Protein AF-A0A812KYS3-F1 (afdb_monomer_lite)

Structure (mmCIF, N/CA/C/O backbone):
data_AF-A0A812KYS3-F1
#
_entry.id   AF-A0A812KYS3-F1
#
loop_
_atom_site.group_PDB
_atom_site.id
_atom_site.type_symbol
_atom_site.label_atom_id
_atom_site.label_alt_id
_atom_site.label_comp_id
_atom_site.label_asym_id
_atom_site.label_entity_id
_atom_site.label_seq_id
_atom_site.pdbx_PDB_ins_code
_atom_site.Cartn_x
_atom_site.Cartn_y
_atom_site.Cartn_z
_atom_site.occupancy
_atom_site.B_iso_or_equiv
_atom_site.auth_seq_id
_atom_site.auth_comp_id
_atom_site.auth_asym_id
_atom_site.auth_atom_id
_atom_site.pdbx_PDB_model_num
ATOM 1 N N . SER A 1 1 ? -21.137 -12.985 42.484 1.00 46.69 1 SER A N 1
ATOM 2 C CA . SER A 1 1 ? -20.134 -13.560 41.571 1.00 46.69 1 SER A CA 1
ATOM 3 C C . SER A 1 1 ? -20.793 -13.652 40.213 1.00 46.69 1 SER A C 1
ATOM 5 O O . SER A 1 1 ? -21.725 -14.432 40.070 1.00 46.69 1 SER A O 1
ATOM 7 N N . TRP A 1 2 ? -20.449 -12.760 39.288 1.00 36.47 2 TRP A N 1
ATOM 8 C CA . TRP A 1 2 ? -21.075 -12.702 37.967 1.00 36.47 2 TRP A CA 1
ATOM 9 C C . TRP A 1 2 ? -20.229 -13.568 37.029 1.00 36.47 2 TRP A C 1
ATOM 11 O O . TRP A 1 2 ? -19.031 -13.334 36.896 1.00 36.47 2 TRP A O 1
ATOM 21 N N . LEU A 1 3 ? -20.827 -14.624 36.478 1.00 45.88 3 LEU A N 1
ATOM 22 C CA . LEU A 1 3 ? -20.164 -15.645 35.663 1.00 45.88 3 LEU A CA 1
ATOM 23 C C . LEU A 1 3 ? -19.807 -15.091 34.275 1.00 45.88 3 LEU A C 1
ATOM 25 O O . LEU A 1 3 ? -20.532 -15.295 33.307 1.00 45.88 3 LEU A O 1
ATOM 29 N N . THR A 1 4 ? -18.669 -14.412 34.162 1.00 47.84 4 THR A N 1
ATOM 30 C CA . THR A 1 4 ? -18.014 -14.123 32.877 1.00 47.84 4 THR A CA 1
ATOM 31 C C . THR A 1 4 ? -17.140 -15.310 32.453 1.00 47.84 4 THR A C 1
ATOM 33 O O . THR A 1 4 ? -15.925 -15.189 32.366 1.00 47.84 4 THR A O 1
ATOM 36 N N . GLY A 1 5 ? -17.727 -16.490 32.234 1.00 66.56 5 GLY A N 1
ATOM 37 C CA . GLY A 1 5 ? -16.981 -17.677 31.781 1.00 66.56 5 GLY A CA 1
ATOM 38 C C . GLY A 1 5 ? -15.783 -18.070 32.670 1.00 66.56 5 GLY A C 1
ATOM 39 O O . GLY A 1 5 ? -15.754 -17.780 33.862 1.00 66.56 5 GLY A O 1
ATOM 40 N N . MET A 1 6 ? -14.793 -18.759 32.084 1.00 75.50 6 MET A N 1
ATOM 41 C CA . MET A 1 6 ? -13.571 -19.221 32.773 1.00 75.50 6 MET A CA 1
ATOM 42 C C . MET A 1 6 ? -12.566 -18.097 33.100 1.00 75.50 6 MET A C 1
ATOM 44 O O . MET A 1 6 ? -11.547 -18.368 33.731 1.00 75.50 6 MET A O 1
ATOM 48 N N . HIS A 1 7 ? -12.825 -16.854 32.681 1.00 75.50 7 HIS A N 1
ATOM 49 C CA . HIS A 1 7 ? -11.891 -15.738 32.833 1.00 75.50 7 HIS A CA 1
ATOM 50 C C . HIS A 1 7 ? -12.302 -14.796 33.966 1.00 75.50 7 HIS A C 1
ATOM 52 O O . HIS A 1 7 ? -13.482 -14.507 34.185 1.00 75.50 7 HIS A O 1
ATOM 58 N N . SER A 1 8 ? -11.306 -14.297 34.698 1.00 83.25 8 SER A N 1
ATOM 59 C CA . SER A 1 8 ? -11.523 -13.364 35.798 1.00 83.25 8 SER A CA 1
ATOM 60 C C . SER A 1 8 ? -11.931 -12.006 35.236 1.00 83.25 8 SER A C 1
ATOM 62 O O . SER A 1 8 ? -11.293 -11.487 34.328 1.00 83.25 8 SER A O 1
ATOM 64 N N . THR A 1 9 ? -12.946 -11.355 35.810 1.00 79.31 9 THR A N 1
ATOM 65 C CA . THR A 1 9 ? -13.360 -9.997 35.401 1.00 79.31 9 THR A CA 1
ATOM 66 C C . THR A 1 9 ? -12.206 -8.984 35.491 1.00 79.31 9 THR A C 1
ATOM 68 O O . THR A 1 9 ? -12.198 -7.980 34.783 1.00 79.31 9 THR A O 1
ATOM 71 N N . LYS A 1 10 ? -11.198 -9.259 36.334 1.00 82.69 10 LYS A N 1
ATOM 72 C CA . LYS A 1 10 ? -9.975 -8.450 36.441 1.00 82.69 10 LYS A CA 1
ATOM 73 C C . LYS A 1 10 ? -9.163 -8.421 35.144 1.00 82.69 10 LYS A C 1
ATOM 75 O O . LYS A 1 10 ? -8.471 -7.438 34.914 1.00 82.69 10 LYS A O 1
ATOM 80 N N . ASP A 1 11 ? -9.290 -9.439 34.297 1.00 87.06 11 ASP A N 1
ATOM 81 C CA . ASP A 1 11 ? -8.549 -9.533 33.039 1.00 87.06 11 ASP A CA 1
ATOM 82 C C . ASP A 1 11 ? -9.085 -8.553 31.989 1.00 87.06 11 ASP A C 1
ATOM 84 O O . ASP A 1 11 ? -8.361 -8.236 31.054 1.00 87.06 11 ASP A O 1
ATOM 88 N N . TYR A 1 12 ? -10.316 -8.044 32.157 1.00 90.38 12 TYR A N 1
ATOM 89 C CA . TYR A 1 12 ? -11.009 -7.142 31.222 1.00 90.38 12 TYR A CA 1
ATOM 90 C C . TYR A 1 12 ? -11.003 -5.671 31.642 1.00 90.38 12 TYR A C 1
ATOM 92 O O . TYR A 1 12 ? -11.446 -4.801 30.891 1.00 90.38 12 TYR A O 1
ATOM 100 N N . MET A 1 13 ? -10.521 -5.380 32.850 1.00 93.94 13 MET A N 1
ATOM 101 C CA . MET A 1 13 ? -10.539 -4.043 33.432 1.00 93.94 13 MET A CA 1
ATOM 102 C C . MET A 1 13 ? -9.124 -3.591 33.750 1.00 93.94 13 MET A C 1
ATOM 104 O O . MET A 1 13 ? -8.402 -4.222 34.518 1.00 93.94 13 MET A O 1
ATOM 108 N N . TRP A 1 14 ? -8.748 -2.431 33.231 1.00 94.00 14 TRP A N 1
ATOM 109 C CA . TRP A 1 14 ? -7.522 -1.770 33.632 1.00 94.00 14 TRP A CA 1
ATOM 110 C C . TRP A 1 14 ? -7.804 -0.876 34.839 1.00 94.00 14 TRP A C 1
ATOM 112 O O . TRP A 1 14 ? -8.458 0.159 34.711 1.00 94.00 14 TRP A O 1
ATOM 122 N N . ILE A 1 15 ? -7.341 -1.279 36.025 1.00 95.44 15 ILE A N 1
ATOM 123 C CA . ILE A 1 15 ? -7.546 -0.552 37.287 1.00 95.44 15 ILE A CA 1
ATOM 124 C C . ILE A 1 15 ? -6.220 0.060 37.746 1.00 95.44 15 ILE A C 1
ATOM 126 O O . ILE A 1 15 ? -5.201 -0.625 37.794 1.00 95.44 15 ILE A O 1
ATOM 130 N N . ARG A 1 16 ? -6.239 1.341 38.130 1.00 96.00 16 ARG A N 1
ATOM 131 C CA . ARG A 1 16 ? -5.098 2.053 38.722 1.00 96.00 16 ARG A CA 1
ATOM 132 C C . ARG A 1 16 ? -5.575 2.878 39.917 1.00 96.00 16 ARG A C 1
ATOM 134 O O . ARG A 1 16 ? -6.546 3.621 39.791 1.00 96.00 16 ARG A O 1
ATOM 141 N N . ASP A 1 17 ? -4.920 2.718 41.067 1.00 96.19 17 ASP A N 1
ATOM 142 C CA . ASP A 1 17 ? -5.243 3.416 42.327 1.00 96.19 17 ASP A CA 1
ATOM 143 C C . ASP A 1 17 ? -6.699 3.212 42.788 1.00 96.19 17 ASP A C 1
ATOM 145 O O . ASP A 1 17 ? -7.389 4.144 43.199 1.00 96.19 17 ASP A O 1
ATOM 149 N N . GLY A 1 18 ? -7.212 1.987 42.635 1.00 95.00 18 GLY A N 1
ATOM 150 C CA . GLY A 1 18 ? -8.601 1.652 42.969 1.00 95.00 18 GLY A CA 1
ATOM 151 C C . GLY A 1 18 ? -9.651 2.239 42.016 1.00 95.00 18 GLY A C 1
ATOM 152 O O . GLY A 1 18 ? -10.842 2.112 42.284 1.00 95.00 18 GLY A O 1
ATOM 153 N N . LYS A 1 19 ? -9.242 2.862 40.900 1.00 94.69 19 LYS A N 1
ATOM 154 C CA . LYS A 1 19 ? -10.139 3.438 39.886 1.00 94.69 19 LYS A CA 1
ATOM 155 C C . LYS A 1 19 ? -10.005 2.703 38.555 1.00 94.69 19 LYS A C 1
ATOM 157 O O . LYS A 1 19 ? -8.892 2.455 38.091 1.00 94.69 19 LYS A O 1
ATOM 162 N N . VAL A 1 20 ? -11.132 2.388 37.917 1.00 93.94 20 VAL A N 1
ATOM 163 C CA . VAL A 1 20 ? -11.153 1.827 36.557 1.00 93.94 20 VAL A CA 1
ATOM 164 C C . VAL A 1 20 ? -10.714 2.915 35.573 1.00 93.94 20 VAL A C 1
ATOM 166 O O . VAL A 1 20 ? -11.256 4.018 35.579 1.00 93.94 20 VAL A O 1
ATOM 169 N N . LYS A 1 21 ? -9.689 2.621 34.771 1.00 94.56 21 LYS A N 1
ATOM 170 C CA . LYS A 1 21 ? -9.127 3.505 33.739 1.00 94.56 21 LYS A CA 1
ATOM 171 C C . LYS A 1 21 ? -9.610 3.140 32.343 1.00 94.56 21 LYS A C 1
ATOM 173 O O . LYS A 1 21 ? -9.835 4.035 31.540 1.00 94.56 21 LYS A O 1
ATOM 178 N N . ALA A 1 22 ? -9.762 1.849 32.069 1.00 95.19 22 ALA A N 1
ATOM 179 C CA . ALA A 1 22 ? -10.323 1.343 30.826 1.00 95.19 22 ALA A CA 1
ATOM 180 C C . ALA A 1 22 ? -10.965 -0.025 31.065 1.00 95.19 22 ALA A C 1
ATOM 182 O O . ALA A 1 22 ? -10.616 -0.733 32.011 1.00 95.19 22 ALA A O 1
ATOM 183 N N . SER A 1 23 ? -11.863 -0.409 30.174 1.00 94.81 23 SER A N 1
ATOM 184 C CA . SER A 1 23 ? -12.366 -1.772 30.055 1.00 94.81 23 SER A CA 1
ATOM 185 C C . SER A 1 23 ? -12.341 -2.160 28.588 1.00 94.81 23 SER A C 1
ATOM 187 O O . SER A 1 23 ? -12.636 -1.315 27.744 1.00 94.81 23 SER A O 1
ATOM 189 N N . TYR A 1 24 ? -12.034 -3.414 28.282 1.00 94.56 24 TYR A N 1
ATOM 190 C CA . TYR A 1 24 ? -12.238 -3.944 26.938 1.00 94.56 24 TYR A CA 1
ATOM 191 C C . TYR A 1 24 ? -13.300 -5.037 26.966 1.00 94.56 24 TYR A C 1
ATOM 193 O O . TYR A 1 24 ? -13.504 -5.711 27.975 1.00 94.56 24 TYR A O 1
ATOM 201 N N . MET A 1 25 ? -13.990 -5.196 25.843 1.00 93.38 25 MET A N 1
ATOM 202 C CA . MET A 1 25 ? -15.008 -6.219 25.646 1.00 93.38 25 MET A CA 1
ATOM 203 C C . MET A 1 25 ? -14.655 -7.008 24.394 1.00 93.38 25 MET A C 1
ATOM 205 O O . MET A 1 25 ? -14.119 -6.456 23.433 1.00 93.38 25 MET A O 1
ATOM 209 N N . LEU A 1 26 ? -14.937 -8.306 24.417 1.00 93.56 26 LEU A N 1
ATOM 210 C CA . LEU A 1 26 ? -14.759 -9.177 23.264 1.00 93.56 26 LEU A CA 1
ATOM 211 C C . LEU A 1 26 ? -16.131 -9.504 22.693 1.00 93.56 26 LEU A C 1
ATOM 213 O O . LEU A 1 26 ? -17.028 -9.924 23.422 1.00 93.56 26 LEU A O 1
ATOM 217 N N . MET A 1 27 ? -16.276 -9.315 21.388 1.00 93.62 27 MET A N 1
ATOM 218 C CA . MET A 1 27 ? -17.493 -9.636 20.656 1.00 93.62 27 MET A CA 1
ATOM 219 C C . MET A 1 27 ? -17.139 -10.600 19.532 1.00 93.62 27 MET A C 1
ATOM 221 O O . MET A 1 27 ? -16.176 -10.387 18.795 1.00 93.62 27 MET A O 1
ATOM 225 N N . SER A 1 28 ? -17.908 -11.676 19.422 1.00 94.25 28 SER A N 1
ATOM 226 C CA . SER A 1 28 ? -17.833 -12.594 18.291 1.00 94.25 28 SER A CA 1
ATOM 227 C C . SER A 1 28 ? -18.914 -12.216 17.292 1.00 94.25 28 SER A C 1
ATOM 229 O O . SER A 1 28 ? -20.062 -11.996 17.668 1.00 94.25 28 SER A O 1
ATOM 231 N N . VAL A 1 29 ? -18.529 -12.128 16.026 1.00 95.75 29 VAL A N 1
ATOM 232 C CA . VAL A 1 29 ? -19.414 -11.777 14.917 1.00 95.75 29 VAL A CA 1
ATOM 233 C C . VAL A 1 29 ? -19.348 -12.877 13.872 1.00 95.75 29 VAL A C 1
ATOM 235 O O . VAL A 1 29 ? -18.285 -13.467 13.668 1.00 95.75 29 VAL A O 1
ATOM 238 N N . ASP A 1 30 ? -20.474 -13.147 13.221 1.00 96.31 30 ASP A N 1
ATOM 239 C CA . ASP A 1 30 ? -20.542 -14.095 12.112 1.00 96.31 30 ASP A CA 1
ATOM 240 C C . ASP A 1 30 ? -20.065 -13.407 10.825 1.00 96.31 30 ASP A C 1
ATOM 242 O O . ASP A 1 30 ? -20.848 -12.869 10.045 1.00 96.31 30 ASP A O 1
ATOM 246 N N . PHE A 1 31 ? -18.744 -13.307 10.676 1.00 95.75 31 PHE A N 1
ATOM 247 C CA . PHE A 1 31 ? -18.095 -12.709 9.513 1.00 95.75 31 PHE A CA 1
ATOM 248 C C . PHE A 1 31 ? -16.865 -13.526 9.124 1.00 95.75 31 PHE A C 1
ATOM 250 O O . PHE A 1 31 ? -16.105 -13.990 9.981 1.00 95.75 31 PHE A O 1
ATOM 257 N N . GLU A 1 32 ? -16.643 -13.702 7.824 1.00 94.38 32 GLU A N 1
ATOM 258 C CA . GLU A 1 32 ? -15.554 -14.539 7.340 1.00 94.38 32 GLU A CA 1
ATOM 259 C C . GLU A 1 32 ? -14.181 -13.942 7.698 1.00 94.38 32 GLU A C 1
ATOM 261 O O . GLU A 1 32 ? -13.833 -12.816 7.342 1.00 94.38 32 GLU A O 1
ATOM 266 N N . ARG A 1 33 ? -13.335 -14.733 8.371 1.00 89.81 33 ARG A N 1
ATOM 267 C CA . ARG A 1 33 ? -11.985 -14.308 8.798 1.00 89.81 33 ARG A CA 1
ATOM 268 C C . ARG A 1 33 ? -11.065 -13.940 7.625 1.00 89.81 33 ARG A C 1
ATOM 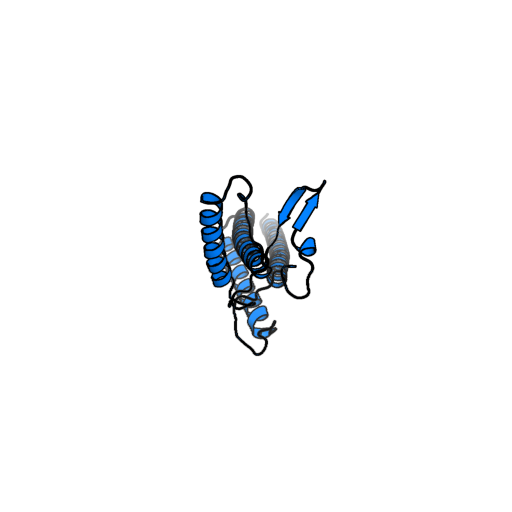270 O O . ARG A 1 33 ? -10.099 -13.185 7.782 1.00 89.81 33 ARG A O 1
ATOM 277 N N . TYR A 1 34 ? -11.334 -14.500 6.454 1.00 88.75 34 TYR A N 1
ATOM 278 C CA . TYR A 1 34 ? -10.585 -14.289 5.217 1.00 88.75 34 TYR A CA 1
ATOM 279 C C . TYR A 1 34 ? -11.406 -13.568 4.154 1.00 88.75 34 TYR A C 1
ATOM 281 O O . TYR A 1 34 ? -11.067 -13.668 2.980 1.00 88.75 34 TYR A O 1
ATOM 289 N N . ALA A 1 35 ? -12.432 -12.823 4.577 1.00 91.12 35 ALA A N 1
ATOM 290 C CA . ALA A 1 35 ? -13.157 -11.943 3.683 1.00 91.12 35 ALA A CA 1
ATOM 291 C C . ALA A 1 35 ? -12.198 -11.022 2.918 1.00 91.12 35 ALA A C 1
ATOM 293 O O . ALA A 1 35 ? -11.155 -10.594 3.438 1.00 91.12 35 ALA A O 1
ATOM 294 N N . ASP A 1 36 ? -12.620 -10.734 1.695 1.00 91.19 36 ASP A N 1
ATOM 295 C CA . ASP A 1 36 ? -12.069 -9.735 0.794 1.00 91.19 36 ASP A CA 1
ATOM 296 C C . ASP A 1 36 ? -11.848 -8.381 1.494 1.00 91.19 36 ASP A C 1
ATOM 298 O O . ASP A 1 36 ? -12.585 -7.996 2.410 1.00 91.19 36 ASP A O 1
ATOM 302 N N . THR A 1 37 ? -10.812 -7.661 1.070 1.00 90.75 37 THR A N 1
ATOM 303 C CA . THR A 1 37 ? -10.375 -6.400 1.684 1.00 90.75 37 THR A CA 1
ATOM 304 C C . THR A 1 37 ? -11.455 -5.332 1.621 1.00 90.75 37 THR A C 1
ATOM 306 O O . THR A 1 37 ? -11.673 -4.625 2.607 1.00 90.75 37 THR A O 1
ATOM 309 N N . THR A 1 38 ? -12.163 -5.239 0.495 1.00 93.44 38 THR A N 1
ATOM 310 C CA . THR A 1 38 ? -13.280 -4.305 0.313 1.00 93.44 38 THR A CA 1
ATOM 311 C C . THR A 1 38 ? -14.402 -4.637 1.284 1.00 93.44 38 THR A C 1
ATOM 313 O O . THR A 1 38 ? -14.830 -3.771 2.047 1.00 93.44 38 THR A O 1
ATOM 316 N N . SER A 1 39 ? -14.798 -5.911 1.336 1.00 96.00 39 SER A N 1
ATOM 317 C CA . SER A 1 39 ? -15.863 -6.387 2.232 1.00 96.00 39 SER A CA 1
ATOM 318 C C . SER A 1 39 ? -15.515 -6.157 3.708 1.00 96.00 39 SER A C 1
ATOM 320 O O . SER A 1 39 ? -16.350 -5.716 4.499 1.00 96.00 39 SER A O 1
ATOM 322 N N . ALA A 1 40 ? -14.260 -6.407 4.091 1.00 96.56 40 ALA A N 1
ATOM 323 C CA . ALA A 1 40 ? -13.769 -6.132 5.434 1.00 96.56 40 ALA A CA 1
ATOM 324 C C . ALA A 1 40 ? -13.774 -4.625 5.742 1.00 96.56 40 ALA A C 1
ATOM 326 O O . ALA A 1 40 ? -14.211 -4.225 6.813 1.00 96.56 40 ALA A O 1
ATOM 327 N N . ILE A 1 41 ? -13.348 -3.754 4.827 1.00 96.81 41 ILE A N 1
ATOM 328 C CA . ILE A 1 41 ? -13.380 -2.299 5.056 1.00 96.81 41 ILE A CA 1
ATOM 329 C C . ILE A 1 41 ? -14.818 -1.777 5.153 1.00 96.81 41 ILE A C 1
ATOM 331 O O . ILE A 1 41 ? -15.103 -0.914 5.983 1.00 96.81 41 ILE A O 1
ATOM 335 N N . GLU A 1 42 ? -15.739 -2.289 4.341 1.00 97.56 42 GLU A N 1
ATOM 336 C CA . GLU A 1 42 ? -17.159 -1.937 4.427 1.00 97.56 42 GLU A CA 1
ATOM 337 C C . GLU A 1 42 ? -17.759 -2.353 5.767 1.00 97.56 42 GLU A C 1
ATOM 339 O O . GLU A 1 42 ? -18.392 -1.539 6.442 1.00 97.56 42 GLU A O 1
ATOM 344 N N . TYR A 1 43 ? -17.478 -3.579 6.210 1.00 97.75 43 TYR A N 1
ATOM 345 C CA . TYR A 1 43 ? -17.902 -4.042 7.525 1.00 97.75 43 TYR A CA 1
ATOM 346 C C . TYR A 1 43 ? -17.281 -3.201 8.654 1.00 97.75 43 TYR A C 1
ATOM 348 O O . TYR A 1 43 ? -17.948 -2.909 9.649 1.00 97.75 43 TYR A O 1
ATOM 356 N N . LYS A 1 44 ? -16.039 -2.725 8.478 1.00 97.50 44 LYS A N 1
ATOM 357 C CA . LYS A 1 44 ? -15.374 -1.811 9.420 1.00 97.50 44 LYS A CA 1
ATOM 358 C C . LYS A 1 44 ? -16.136 -0.509 9.557 1.00 97.50 44 LYS A C 1
ATOM 360 O O . LYS A 1 44 ? -16.380 -0.070 10.674 1.00 97.50 44 LYS A O 1
ATOM 365 N N . LYS A 1 45 ? -16.554 0.076 8.434 1.00 98.12 45 LYS A N 1
ATOM 366 C CA . LYS A 1 45 ? -17.311 1.334 8.415 1.00 98.12 45 LYS A CA 1
ATOM 367 C C . LYS A 1 45 ? -18.645 1.213 9.149 1.00 98.12 45 LYS A C 1
ATOM 369 O O . LYS A 1 45 ? -19.063 2.170 9.791 1.00 98.12 45 LYS A O 1
ATOM 374 N N . LEU A 1 46 ? -19.302 0.051 9.085 1.00 98.00 46 LEU A N 1
ATOM 375 C CA . LEU A 1 46 ? -20.522 -0.203 9.860 1.00 98.00 46 LEU A CA 1
ATOM 376 C C . LEU A 1 46 ? -20.241 -0.188 11.369 1.00 98.00 46 LEU A C 1
ATOM 378 O O . LEU A 1 46 ? -20.994 0.425 12.123 1.00 98.00 46 LEU A O 1
ATOM 382 N N . TRP A 1 47 ? -19.137 -0.802 11.799 1.00 97.88 47 TRP A N 1
ATOM 383 C CA . TRP A 1 47 ? -18.681 -0.758 13.191 1.00 97.88 47 TRP A CA 1
ATOM 384 C C . TRP A 1 47 ? -18.245 0.638 13.638 1.00 97.88 47 TRP A C 1
ATOM 386 O O . TRP A 1 47 ? -18.597 1.054 14.741 1.00 97.88 47 TRP A O 1
ATOM 396 N N . ASP A 1 48 ? -17.523 1.367 12.783 1.00 98.19 48 ASP A N 1
ATOM 397 C CA . ASP A 1 48 ? -17.117 2.754 13.025 1.00 98.19 48 ASP A CA 1
ATOM 398 C C . ASP A 1 48 ? -18.358 3.634 13.247 1.00 98.19 48 ASP A C 1
ATOM 400 O O . ASP A 1 48 ? -18.435 4.343 14.248 1.00 98.19 48 ASP A O 1
ATOM 404 N N . LYS A 1 49 ? -19.370 3.512 12.375 1.00 98.38 49 LYS A N 1
ATOM 405 C CA . LYS A 1 49 ? -20.637 4.245 12.492 1.00 98.38 49 LYS A CA 1
ATOM 406 C C . LYS A 1 49 ? -21.395 3.896 13.775 1.00 98.38 49 LYS A C 1
ATOM 408 O O . LYS A 1 49 ? -21.839 4.790 14.486 1.00 98.38 49 LYS A O 1
ATOM 413 N N . TYR A 1 50 ? -21.522 2.607 14.091 1.00 97.69 50 TYR A N 1
ATOM 414 C CA . TYR A 1 50 ? -22.170 2.166 15.329 1.00 97.69 50 TYR A CA 1
ATOM 415 C C . TYR A 1 50 ? -21.474 2.741 16.572 1.00 97.69 50 TYR A C 1
ATOM 417 O O . TYR A 1 50 ? -22.133 3.201 17.503 1.00 97.69 50 TYR A O 1
ATOM 425 N N . LEU A 1 51 ? -20.138 2.745 16.593 1.00 97.62 51 LEU A N 1
ATOM 426 C CA . LEU A 1 51 ? -19.380 3.303 17.711 1.00 97.62 51 LEU A CA 1
ATOM 427 C C . LEU A 1 51 ? -19.439 4.823 17.781 1.00 97.62 51 LEU A C 1
ATOM 429 O O . LEU A 1 51 ? -19.383 5.371 18.880 1.00 97.62 51 LEU A O 1
ATOM 433 N N . GLU A 1 52 ? -19.548 5.508 16.648 1.00 98.19 52 GLU A N 1
ATOM 434 C CA . GLU A 1 52 ? -19.788 6.947 16.613 1.00 98.19 52 GLU A CA 1
ATOM 435 C C . GLU A 1 52 ? -21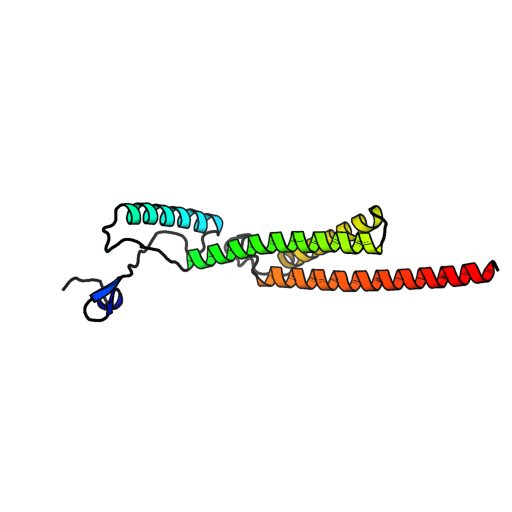.130 7.285 17.273 1.00 98.19 52 GLU A C 1
ATOM 437 O O . GLU A 1 52 ? -21.158 8.084 18.208 1.00 98.19 52 GLU A O 1
ATOM 442 N N . GLU A 1 53 ? -22.209 6.600 16.882 1.00 98.31 53 GLU A N 1
ATOM 443 C CA . GLU A 1 53 ? -23.539 6.745 17.493 1.00 98.31 53 GLU A CA 1
ATOM 444 C C . GLU A 1 53 ? -23.504 6.411 18.997 1.00 98.31 53 GLU A C 1
ATOM 446 O O . GLU A 1 53 ? -23.943 7.2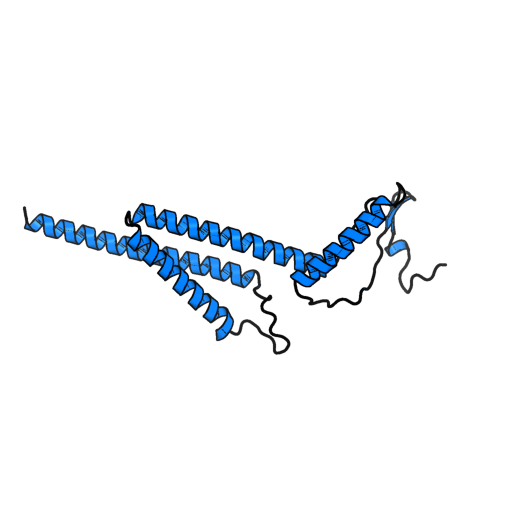08 19.828 1.00 98.31 53 GLU A O 1
ATOM 451 N N . PHE A 1 54 ? -22.864 5.298 19.376 1.00 97.12 54 PHE A N 1
ATOM 452 C CA . PHE A 1 54 ? -22.679 4.924 20.780 1.00 97.12 54 PHE A CA 1
ATOM 453 C C . PHE A 1 54 ? -21.928 5.999 21.580 1.00 97.12 54 PHE A C 1
ATOM 455 O O . PHE A 1 54 ? -22.300 6.316 22.709 1.00 97.12 54 PHE A O 1
ATOM 462 N N . ASN A 1 55 ? -20.867 6.578 21.015 1.00 97.81 55 ASN A N 1
ATOM 463 C CA . ASN A 1 55 ? -20.072 7.612 21.675 1.00 97.81 55 ASN A CA 1
ATOM 464 C C . ASN A 1 55 ? -20.810 8.953 21.797 1.00 97.81 55 ASN A C 1
ATOM 466 O O . ASN A 1 55 ? -20.512 9.724 22.716 1.00 97.81 55 ASN A O 1
ATOM 470 N N . LEU A 1 56 ? -21.750 9.249 20.898 1.00 98.00 56 LEU A N 1
ATOM 471 C CA . LEU A 1 56 ? -22.596 10.438 20.999 1.00 98.00 56 LEU A CA 1
ATOM 472 C C . LEU A 1 56 ? -23.553 10.326 22.194 1.00 98.00 56 LEU A C 1
ATOM 474 O O . LEU A 1 56 ? -23.613 11.265 22.998 1.00 98.00 56 LEU A O 1
ATOM 478 N N . ASP A 1 57 ? -24.183 9.160 22.358 1.00 98.06 57 ASP A N 1
ATOM 479 C CA . ASP A 1 57 ? -25.174 8.875 23.408 1.00 98.06 57 ASP A CA 1
ATOM 480 C C . ASP A 1 57 ? -24.552 8.486 24.763 1.00 98.06 57 ASP A C 1
ATOM 482 O O . ASP A 1 57 ? -25.202 8.547 25.811 1.00 98.06 57 ASP A O 1
ATOM 486 N N . ALA A 1 58 ? -23.278 8.091 24.769 1.00 97.25 58 ALA A N 1
ATOM 487 C CA . ALA A 1 58 ? -22.568 7.656 25.962 1.00 97.25 58 ALA A CA 1
ATOM 488 C C . ALA A 1 58 ? -22.459 8.751 27.040 1.00 97.25 58 ALA A C 1
ATOM 490 O O . ALA A 1 58 ? -22.259 9.940 26.773 1.00 97.25 58 ALA A O 1
ATOM 491 N N . SER A 1 59 ? -22.481 8.315 28.304 1.00 96.88 59 SER A N 1
ATOM 492 C CA . SER A 1 59 ? -22.169 9.173 29.450 1.00 96.88 59 SER A CA 1
ATOM 493 C C . SER A 1 59 ? -20.759 9.765 29.336 1.00 96.88 59 SER A C 1
ATOM 495 O O . SER A 1 59 ? -19.875 9.166 28.726 1.00 96.88 59 SER A O 1
ATOM 497 N N . ILE A 1 60 ? -20.502 10.896 30.001 1.00 95.81 60 ILE A N 1
ATOM 498 C CA . ILE A 1 60 ? -19.183 11.563 30.002 1.00 95.81 60 ILE A CA 1
ATOM 499 C C . ILE A 1 60 ? -18.045 10.600 30.405 1.00 95.81 60 ILE A C 1
ATOM 501 O O . ILE A 1 60 ? -16.921 10.749 29.938 1.00 95.81 60 ILE A O 1
ATOM 505 N N . TYR A 1 61 ? -18.336 9.586 31.225 1.00 93.56 61 TYR A N 1
ATOM 506 C CA . TYR A 1 61 ? -17.357 8.604 31.699 1.00 93.56 61 TYR A CA 1
ATOM 507 C C . TYR A 1 61 ? -17.079 7.455 30.720 1.00 93.56 61 TYR A C 1
ATOM 509 O O . TYR A 1 61 ? -16.107 6.728 30.911 1.00 93.56 61 TYR A O 1
ATOM 517 N N . THR A 1 62 ? -17.926 7.266 29.707 1.00 92.94 62 THR A N 1
ATOM 518 C CA . THR A 1 62 ? -17.869 6.131 28.768 1.00 92.94 62 THR A CA 1
ATOM 519 C C . THR A 1 62 ? -17.673 6.562 27.315 1.00 92.94 62 THR A C 1
ATOM 521 O O . THR A 1 62 ? -17.696 5.718 26.423 1.00 92.94 62 THR A O 1
ATOM 524 N N . LYS A 1 63 ? -17.480 7.862 27.063 1.00 95.69 63 LYS A N 1
ATOM 525 C CA . LYS A 1 63 ? -17.142 8.389 25.737 1.00 95.69 63 LYS A CA 1
ATOM 526 C C . LYS A 1 63 ? -15.729 7.991 25.313 1.00 95.69 63 LYS A C 1
ATOM 528 O O . LYS A 1 63 ? -14.826 7.890 26.141 1.00 95.69 63 LYS A O 1
ATOM 533 N N . GLY A 1 64 ? -15.537 7.841 24.004 1.00 95.50 64 GLY A N 1
ATOM 534 C CA . GLY A 1 64 ? -14.242 7.523 23.397 1.00 95.50 64 GLY A CA 1
ATOM 535 C C . GLY A 1 64 ? -13.984 6.024 23.242 1.00 95.50 64 GLY A C 1
ATOM 536 O O . GLY A 1 64 ? -12.829 5.601 23.202 1.00 95.50 64 GLY A O 1
ATOM 537 N N . ALA A 1 65 ? -15.040 5.214 23.168 1.00 97.19 65 ALA A N 1
ATOM 538 C CA . ALA A 1 65 ? -14.925 3.814 22.797 1.00 97.19 65 ALA A CA 1
ATOM 539 C C . ALA A 1 65 ? -14.383 3.685 21.364 1.00 97.19 65 ALA A C 1
ATOM 541 O O . ALA A 1 65 ? -14.768 4.435 20.467 1.00 97.19 65 ALA A O 1
ATOM 542 N N . TRP A 1 66 ? -13.501 2.715 21.156 1.00 97.12 66 TRP A N 1
ATOM 543 C CA . TRP A 1 66 ? -12.930 2.352 19.862 1.00 97.12 66 TRP A CA 1
ATOM 544 C C . TRP A 1 66 ? -12.902 0.829 19.749 1.00 97.12 66 TRP A C 1
ATOM 546 O O . TRP A 1 66 ? -13.029 0.118 20.749 1.00 97.12 66 TRP A O 1
ATOM 556 N N . HIS A 1 67 ? -12.737 0.319 18.532 1.00 97.38 67 HIS A N 1
ATOM 557 C CA . HIS A 1 67 ? -12.653 -1.116 18.277 1.00 97.38 67 HIS A CA 1
ATOM 558 C C . HIS A 1 67 ? -11.378 -1.483 17.537 1.00 97.38 67 HIS A C 1
ATOM 560 O O . HIS A 1 67 ? -10.754 -0.667 16.862 1.00 97.38 67 HIS A O 1
ATOM 566 N N . THR A 1 68 ? -10.998 -2.748 17.675 1.00 97.06 68 THR A N 1
ATOM 567 C CA . THR A 1 68 ? -9.893 -3.345 16.938 1.00 97.06 68 THR A CA 1
ATOM 568 C C . THR A 1 68 ? -10.211 -4.789 16.601 1.00 97.06 68 THR A C 1
ATOM 570 O O . THR A 1 68 ? -10.955 -5.473 17.301 1.00 97.06 68 THR A O 1
ATOM 573 N N . SER A 1 69 ? -9.639 -5.252 15.501 1.00 96.88 69 SER A N 1
ATOM 574 C CA . SER A 1 69 ? -9.704 -6.626 15.045 1.00 96.88 69 SER A CA 1
ATOM 575 C C . SER A 1 69 ? -8.489 -6.880 14.178 1.00 96.88 69 SER A C 1
ATOM 577 O O . SER A 1 69 ? -8.085 -6.030 13.383 1.00 96.88 69 SER A O 1
ATOM 579 N N . SER A 1 70 ? -7.941 -8.089 14.278 1.00 95.38 70 SER A N 1
ATOM 580 C CA . SER A 1 70 ? -6.902 -8.553 13.353 1.00 95.38 70 SER A CA 1
ATOM 581 C C . SER A 1 70 ? -7.335 -8.452 11.882 1.00 95.38 70 SER A C 1
ATOM 583 O O . SER A 1 70 ? -6.496 -8.238 11.011 1.00 95.38 70 SER A O 1
ATOM 585 N N . LEU A 1 71 ? -8.645 -8.551 11.614 1.00 95.38 71 LEU A N 1
ATOM 586 C CA . LEU A 1 71 ? -9.218 -8.373 10.284 1.00 95.38 71 LEU A CA 1
ATOM 587 C C . LEU A 1 71 ? -9.068 -6.930 9.784 1.00 95.38 71 LEU A C 1
ATOM 589 O O . LEU A 1 71 ? -8.623 -6.735 8.656 1.00 95.38 71 LEU A O 1
ATOM 593 N N . TRP A 1 72 ? -9.383 -5.934 10.623 1.00 96.75 72 TRP A N 1
ATOM 594 C CA . TRP A 1 72 ? -9.259 -4.516 10.266 1.00 96.75 72 TRP A CA 1
ATOM 595 C C . TRP A 1 72 ? -7.814 -4.159 9.952 1.00 96.75 72 TRP A C 1
ATOM 597 O O . TRP A 1 72 ? -7.545 -3.588 8.905 1.00 96.75 72 TRP A O 1
ATOM 607 N N . VAL A 1 73 ? -6.884 -4.573 10.820 1.00 95.69 73 VAL A N 1
ATOM 608 C CA . VAL A 1 73 ? -5.452 -4.289 10.652 1.00 95.69 73 VAL A CA 1
ATOM 609 C C . VAL A 1 73 ? -4.942 -4.850 9.326 1.00 95.69 73 VAL A C 1
ATOM 611 O O . VAL A 1 73 ? -4.218 -4.166 8.606 1.00 95.69 73 VAL A O 1
ATOM 614 N N . ARG A 1 74 ? -5.345 -6.077 8.966 1.00 93.00 74 ARG A N 1
ATOM 615 C CA . ARG A 1 74 ? -4.976 -6.677 7.677 1.00 93.00 74 ARG A CA 1
ATOM 616 C C . ARG A 1 74 ? -5.562 -5.892 6.504 1.00 93.00 74 ARG A C 1
ATOM 618 O O . ARG A 1 74 ? -4.829 -5.579 5.571 1.00 93.00 74 ARG A O 1
ATOM 625 N N . ALA A 1 75 ? -6.858 -5.595 6.547 1.00 94.25 75 ALA A N 1
ATOM 626 C CA . ALA A 1 75 ? -7.550 -4.925 5.452 1.00 94.25 75 ALA A CA 1
ATOM 627 C C . ALA A 1 75 ? -7.029 -3.492 5.233 1.00 94.25 75 ALA A C 1
ATOM 629 O O . ALA A 1 75 ? -6.781 -3.083 4.102 1.00 94.25 75 ALA A O 1
ATOM 630 N N . GLU A 1 76 ? -6.773 -2.751 6.312 1.00 95.50 76 GLU A N 1
ATOM 631 C CA . GLU A 1 76 ? -6.176 -1.415 6.252 1.00 95.50 76 GLU A CA 1
ATOM 632 C C . GLU A 1 76 ? -4.746 -1.448 5.724 1.00 95.50 76 GLU A C 1
ATOM 634 O O . GLU A 1 76 ? -4.405 -0.650 4.853 1.00 95.50 76 GLU A O 1
ATOM 639 N N . ALA A 1 77 ? -3.923 -2.392 6.195 1.00 92.12 77 ALA A N 1
ATOM 640 C CA . ALA A 1 77 ? -2.568 -2.560 5.684 1.00 92.12 77 ALA A CA 1
ATOM 641 C C . ALA A 1 77 ? -2.580 -2.858 4.178 1.00 92.12 77 ALA A C 1
ATOM 643 O O . ALA A 1 77 ? -1.833 -2.239 3.424 1.00 92.12 77 ALA A O 1
ATOM 644 N N . GLN A 1 78 ? -3.464 -3.747 3.721 1.00 88.50 78 GLN A N 1
ATOM 645 C CA . GLN A 1 78 ? -3.598 -4.079 2.305 1.00 88.50 78 GLN A CA 1
ATOM 646 C C . GLN A 1 78 ? -4.090 -2.884 1.476 1.00 88.50 78 GLN A C 1
ATOM 648 O O . GLN A 1 78 ? -3.499 -2.567 0.445 1.00 88.50 78 GLN A O 1
ATOM 653 N N . SER A 1 79 ? -5.105 -2.157 1.948 1.00 91.62 79 SER A N 1
ATOM 654 C CA . SER A 1 79 ? -5.592 -0.948 1.274 1.00 91.62 79 SER A CA 1
ATOM 655 C C . SER A 1 79 ? -4.525 0.148 1.201 1.00 91.62 79 SER A C 1
ATOM 657 O O . SER A 1 79 ? -4.400 0.818 0.173 1.00 91.62 79 SER A O 1
ATOM 659 N N . ALA A 1 80 ? -3.749 0.341 2.269 1.00 91.62 80 ALA A N 1
ATOM 660 C CA . ALA A 1 80 ? -2.661 1.313 2.302 1.00 91.62 80 ALA A CA 1
ATOM 661 C C . ALA A 1 80 ? -1.522 0.918 1.350 1.00 91.62 80 ALA A C 1
ATOM 663 O O . ALA A 1 80 ? -0.980 1.771 0.641 1.00 91.62 80 ALA A O 1
ATOM 664 N N . LEU A 1 81 ? -1.191 -0.375 1.279 1.00 87.88 81 LEU A N 1
ATOM 665 C CA . LEU A 1 81 ? -0.201 -0.905 0.342 1.00 87.88 81 LEU A CA 1
ATOM 666 C C . LEU A 1 81 ? -0.632 -0.707 -1.113 1.00 87.88 81 LEU A C 1
ATOM 668 O O . LEU A 1 81 ? 0.163 -0.218 -1.912 1.00 87.88 81 LEU A O 1
ATOM 672 N N . ILE A 1 82 ? -1.884 -1.012 -1.461 1.00 86.12 82 ILE A N 1
ATOM 673 C CA . ILE A 1 82 ? -2.392 -0.819 -2.829 1.00 86.12 82 ILE A CA 1
ATOM 674 C C . ILE A 1 82 ? -2.349 0.667 -3.208 1.00 86.12 82 ILE A C 1
ATOM 676 O O . ILE A 1 82 ? -1.807 1.023 -4.254 1.00 86.12 82 ILE A O 1
ATOM 680 N N . SER A 1 83 ? -2.855 1.541 -2.333 1.00 89.44 83 SER A N 1
ATOM 681 C CA . SER A 1 83 ? -2.890 2.989 -2.577 1.00 89.44 83 SER A CA 1
ATOM 682 C C . SER A 1 83 ? -1.488 3.583 -2.764 1.00 89.44 83 SER A C 1
ATOM 684 O O . SER A 1 83 ? -1.225 4.287 -3.743 1.00 89.44 83 SER A O 1
ATOM 686 N N . SER A 1 84 ? -0.550 3.238 -1.876 1.00 89.44 84 SER A N 1
ATOM 687 C CA . SER A 1 84 ? 0.839 3.703 -1.974 1.00 89.44 84 SER A CA 1
ATOM 688 C C . SER A 1 84 ? 1.551 3.156 -3.211 1.00 89.44 84 SER A C 1
ATOM 690 O O . SER A 1 84 ? 2.244 3.908 -3.891 1.00 89.44 84 SER A O 1
ATOM 692 N N . THR A 1 85 ? 1.319 1.891 -3.567 1.00 86.38 85 THR A N 1
ATOM 693 C CA . THR A 1 85 ? 1.921 1.263 -4.751 1.00 86.38 85 THR A CA 1
ATOM 694 C C . THR A 1 85 ? 1.483 1.945 -6.043 1.00 86.38 85 THR A C 1
ATOM 696 O O . THR A 1 85 ? 2.326 2.236 -6.891 1.00 86.38 85 THR A O 1
ATOM 699 N N . ILE A 1 86 ? 0.189 2.248 -6.192 1.00 87.81 86 ILE A N 1
ATOM 700 C CA . ILE A 1 86 ? -0.328 2.951 -7.377 1.00 87.81 86 I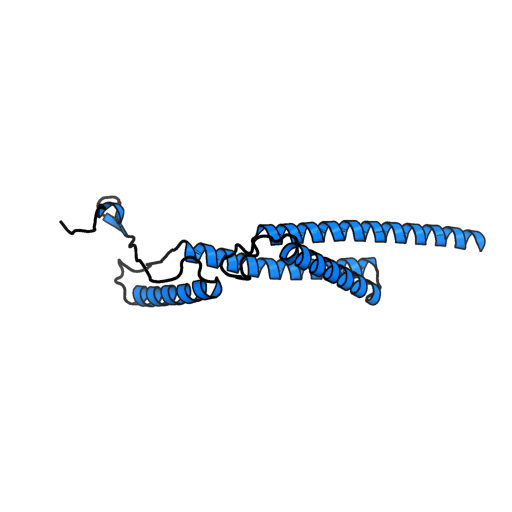LE A CA 1
ATOM 701 C C . ILE A 1 86 ? 0.356 4.314 -7.516 1.00 87.81 86 ILE A C 1
ATOM 703 O O . ILE A 1 86 ? 0.853 4.649 -8.594 1.00 87.81 86 ILE A O 1
ATOM 707 N N . LEU A 1 87 ? 0.444 5.077 -6.422 1.00 91.75 87 LEU A N 1
ATOM 708 C CA . LEU A 1 87 ? 1.114 6.375 -6.421 1.00 91.75 87 LEU A CA 1
ATOM 709 C C . LEU A 1 87 ? 2.599 6.249 -6.790 1.00 91.75 87 LEU A C 1
ATOM 711 O O . LEU A 1 87 ? 3.093 7.005 -7.628 1.00 91.75 87 LEU A O 1
ATOM 715 N N . THR A 1 88 ? 3.309 5.279 -6.210 1.00 89.25 88 THR A N 1
ATOM 716 C CA . THR A 1 88 ? 4.719 5.025 -6.526 1.00 89.25 88 THR A CA 1
ATOM 717 C C . THR A 1 88 ? 4.910 4.662 -7.995 1.00 89.25 88 THR A C 1
ATOM 719 O O . THR A 1 88 ? 5.809 5.211 -8.626 1.00 89.25 88 THR A O 1
ATOM 722 N N . ILE A 1 89 ? 4.060 3.805 -8.571 1.00 85.12 89 ILE A N 1
ATOM 723 C CA . ILE A 1 89 ? 4.127 3.449 -9.997 1.00 85.12 89 ILE A CA 1
ATOM 724 C C . ILE A 1 89 ? 3.947 4.695 -10.868 1.00 85.12 89 ILE A C 1
ATOM 726 O O . ILE A 1 89 ? 4.742 4.911 -11.780 1.00 85.12 89 ILE A O 1
ATOM 730 N N . VAL A 1 90 ? 2.962 5.548 -10.569 1.00 90.75 90 VAL A N 1
ATOM 731 C CA . VAL A 1 90 ? 2.733 6.795 -11.320 1.00 90.75 90 VAL A CA 1
ATOM 732 C C . VAL A 1 90 ? 3.957 7.712 -11.260 1.00 90.75 90 VAL A C 1
ATOM 734 O O . VAL A 1 90 ? 4.395 8.216 -12.295 1.00 90.75 90 VAL A O 1
ATOM 737 N N . ILE A 1 91 ? 4.546 7.892 -10.075 1.00 92.88 91 ILE A N 1
ATOM 738 C CA . ILE A 1 91 ? 5.746 8.722 -9.896 1.00 92.88 91 ILE A CA 1
ATOM 739 C C . ILE A 1 91 ? 6.932 8.132 -10.666 1.00 92.88 91 ILE A C 1
ATOM 741 O O . ILE A 1 91 ? 7.604 8.857 -11.398 1.00 92.88 91 ILE A O 1
ATOM 745 N N . VAL A 1 92 ? 7.178 6.825 -10.540 1.00 87.44 92 VAL A N 1
ATOM 746 C CA . VAL A 1 92 ? 8.292 6.143 -11.211 1.00 87.44 92 VAL A CA 1
ATOM 747 C C . VAL A 1 92 ? 8.148 6.239 -12.725 1.00 87.44 92 VAL A C 1
ATOM 749 O O . VAL A 1 92 ? 9.112 6.607 -13.384 1.00 87.44 92 VAL A O 1
ATOM 752 N N . VAL A 1 93 ? 6.955 5.990 -13.272 1.00 86.12 93 VAL A N 1
ATOM 753 C CA . VAL A 1 93 ? 6.666 6.089 -14.714 1.00 86.12 93 VAL A CA 1
ATOM 754 C C . VAL A 1 93 ? 6.778 7.534 -15.219 1.00 86.12 93 VAL A C 1
ATOM 756 O O . VAL A 1 93 ? 7.276 7.770 -16.321 1.00 86.12 93 VAL A O 1
ATOM 759 N N . GLY A 1 94 ? 6.366 8.516 -14.415 1.00 91.81 94 GLY A N 1
ATOM 760 C CA . GLY A 1 94 ? 6.521 9.933 -14.746 1.00 91.81 94 GLY A CA 1
ATOM 761 C C . GLY A 1 94 ? 7.988 10.365 -14.799 1.00 91.81 94 GLY A C 1
ATOM 762 O O . GLY A 1 94 ? 8.431 10.938 -15.795 1.00 91.81 94 GLY A O 1
ATOM 763 N N . LEU A 1 95 ? 8.765 10.045 -13.760 1.00 90.38 95 LEU A N 1
ATOM 764 C CA . LEU A 1 95 ? 10.206 10.329 -13.708 1.00 90.38 95 LEU A CA 1
ATOM 765 C C . LEU A 1 95 ? 10.966 9.606 -14.818 1.00 90.38 95 LEU A C 1
ATOM 767 O O . LEU A 1 95 ? 11.868 10.173 -15.432 1.00 90.38 95 LEU A O 1
ATOM 771 N N . ALA A 1 96 ? 10.554 8.377 -15.100 1.00 86.56 96 ALA A N 1
ATOM 772 C CA . ALA A 1 96 ? 11.025 7.579 -16.205 1.00 86.56 96 ALA A CA 1
ATOM 773 C C . ALA A 1 96 ? 10.884 8.304 -17.550 1.00 86.56 96 ALA A C 1
ATOM 775 O O . ALA A 1 96 ? 11.869 8.527 -18.259 1.00 86.56 96 ALA A O 1
ATOM 776 N N . LEU A 1 97 ? 9.659 8.707 -17.885 1.00 89.25 97 LEU A N 1
ATOM 777 C CA . LEU A 1 97 ? 9.364 9.412 -19.127 1.00 89.25 97 LEU A CA 1
ATOM 778 C C . LEU A 1 97 ? 10.147 10.729 -19.229 1.00 89.25 97 LEU A C 1
ATOM 780 O O . LEU A 1 97 ? 10.712 11.024 -20.282 1.00 89.25 97 LEU A O 1
ATOM 784 N N . LEU A 1 98 ? 10.218 11.498 -18.136 1.00 93.00 98 LEU A N 1
ATOM 785 C CA . LEU A 1 98 ? 10.964 12.758 -18.085 1.00 93.00 98 LEU A CA 1
ATOM 786 C C . LEU A 1 98 ? 12.465 12.547 -18.302 1.00 93.00 98 LEU A C 1
ATOM 788 O O . LEU A 1 98 ? 13.066 13.255 -19.109 1.00 93.00 98 LEU A O 1
ATOM 792 N N . GLY A 1 99 ? 13.059 11.554 -17.637 1.00 87.94 99 GLY A N 1
ATOM 793 C CA . GLY A 1 99 ? 14.465 11.203 -17.819 1.00 87.94 99 GLY A CA 1
ATOM 794 C C . GLY A 1 99 ? 14.771 10.869 -19.278 1.00 87.94 99 GLY A C 1
ATOM 795 O O . GLY A 1 99 ? 15.662 11.470 -19.880 1.00 87.94 99 GLY A O 1
ATOM 796 N N . MET A 1 100 ? 13.975 9.987 -19.888 1.00 86.50 100 MET A N 1
ATOM 797 C CA . MET A 1 100 ? 14.168 9.601 -21.290 1.00 86.50 100 MET A CA 1
ATOM 798 C C . MET A 1 100 ? 13.949 10.770 -22.253 1.00 86.50 100 MET A C 1
ATOM 800 O O . MET A 1 100 ? 14.703 10.918 -23.216 1.00 86.50 100 MET A O 1
ATOM 804 N N . LEU A 1 101 ? 12.977 11.645 -21.989 1.00 88.69 101 LEU A N 1
ATOM 805 C CA . LEU A 1 101 ? 12.734 12.826 -22.815 1.00 88.69 101 LEU A CA 1
ATOM 806 C C . LEU A 1 101 ? 13.927 13.797 -22.791 1.00 88.69 101 LEU A C 1
ATOM 808 O O . LEU A 1 101 ? 14.340 14.280 -23.847 1.00 88.69 101 LEU A O 1
ATOM 812 N N . VAL A 1 102 ? 14.510 14.042 -21.611 1.00 91.88 102 VAL A N 1
ATOM 813 C CA . VAL A 1 102 ? 15.671 14.934 -21.443 1.00 91.88 102 VAL A CA 1
ATOM 814 C C . VAL A 1 102 ? 16.905 14.389 -22.165 1.00 91.88 102 VAL A C 1
ATOM 816 O O . VAL A 1 102 ? 17.598 15.153 -22.839 1.00 91.88 102 VAL A O 1
ATOM 819 N N . PHE A 1 103 ? 17.163 13.081 -22.068 1.00 85.69 103 PHE A N 1
ATOM 820 C CA . PHE A 1 103 ? 18.319 12.454 -22.717 1.00 85.69 103 PHE A CA 1
ATOM 821 C C . PHE A 1 103 ? 18.173 12.353 -24.235 1.00 85.69 103 PHE A C 1
ATOM 823 O O . PHE A 1 103 ? 19.120 12.631 -24.968 1.00 85.69 103 PHE A O 1
ATOM 830 N N . THR A 1 104 ? 16.995 11.960 -24.717 1.00 87.94 104 THR A N 1
ATOM 831 C CA . THR A 1 104 ? 16.813 11.612 -26.132 1.00 87.94 104 THR A CA 1
ATOM 832 C C . THR A 1 104 ? 16.479 12.829 -26.995 1.00 87.94 104 THR A C 1
ATOM 834 O O . THR A 1 104 ? 16.764 12.828 -28.189 1.00 87.94 104 THR A O 1
ATOM 837 N N . ARG A 1 105 ? 15.852 13.867 -26.413 1.00 91.50 105 ARG A N 1
ATOM 838 C CA . ARG A 1 105 ? 15.295 15.043 -27.120 1.00 91.50 105 ARG A CA 1
ATOM 839 C C . ARG A 1 105 ? 14.341 14.716 -28.282 1.00 91.50 105 ARG A C 1
ATOM 841 O O . ARG A 1 105 ? 13.984 15.607 -29.046 1.00 91.50 105 ARG A O 1
ATOM 848 N N . ASP A 1 106 ? 13.885 13.470 -28.387 1.00 91.38 106 ASP A N 1
ATOM 849 C CA . ASP A 1 106 ? 12.884 13.012 -29.346 1.00 91.38 106 ASP A CA 1
ATOM 850 C C . ASP A 1 106 ? 11.726 12.348 -28.592 1.00 91.38 106 ASP A C 1
ATOM 852 O O . ASP A 1 106 ? 11.876 11.308 -27.943 1.00 91.38 106 ASP A O 1
ATOM 856 N N . TRP A 1 107 ? 10.551 12.971 -28.684 1.00 93.88 107 TRP A N 1
ATOM 857 C CA . TRP A 1 107 ? 9.322 12.502 -28.049 1.00 93.88 107 TRP A CA 1
ATOM 858 C C . TRP A 1 107 ? 8.867 11.135 -28.588 1.00 93.88 107 TRP A C 1
ATOM 860 O O . TRP A 1 107 ? 8.397 10.303 -27.810 1.00 93.88 107 TRP A O 1
ATOM 870 N N . LYS A 1 108 ? 9.032 10.870 -29.895 1.00 92.75 108 LYS A N 1
ATOM 871 C CA . LYS A 1 108 ? 8.574 9.616 -30.518 1.00 92.75 108 LYS A CA 1
ATOM 872 C C . LYS A 1 108 ? 9.407 8.442 -30.023 1.00 92.75 108 LYS A C 1
ATOM 874 O O . LYS A 1 108 ? 8.854 7.403 -29.665 1.00 92.75 108 LYS A O 1
ATOM 879 N N . LEU A 1 109 ? 10.726 8.631 -29.968 1.00 87.81 109 LEU A N 1
ATOM 880 C CA . LEU A 1 109 ? 11.645 7.605 -29.485 1.00 87.81 109 LEU A CA 1
ATOM 881 C C . LEU A 1 109 ? 11.443 7.356 -27.986 1.00 87.81 109 LEU A C 1
ATOM 883 O O . LEU A 1 109 ? 11.363 6.202 -27.572 1.00 87.81 109 LEU A O 1
ATOM 887 N N . SER A 1 110 ? 11.248 8.415 -27.193 1.00 89.75 110 SER A N 1
ATOM 888 C CA . SER A 1 110 ? 10.955 8.296 -25.757 1.00 89.75 110 SER A CA 1
ATOM 889 C C . SER A 1 110 ? 9.678 7.484 -25.484 1.00 89.75 110 SER A C 1
ATOM 891 O O . SER A 1 110 ? 9.701 6.542 -24.690 1.00 89.75 110 SER A O 1
ATOM 893 N N . MET A 1 111 ? 8.582 7.764 -26.202 1.00 89.25 111 MET A N 1
ATOM 894 C CA . MET A 1 111 ? 7.327 7.013 -26.050 1.00 89.25 111 MET A CA 1
ATOM 895 C C . MET A 1 111 ? 7.460 5.544 -26.441 1.00 89.25 111 MET A C 1
ATOM 897 O O . MET A 1 111 ? 6.935 4.680 -25.739 1.00 89.25 111 MET A O 1
ATOM 901 N N . LEU A 1 112 ? 8.169 5.247 -27.535 1.00 90.19 112 LEU A N 1
ATOM 902 C CA . LEU A 1 112 ? 8.401 3.869 -27.972 1.00 90.19 112 LEU A CA 1
ATOM 903 C C . LEU A 1 112 ? 9.183 3.081 -26.917 1.00 90.19 112 LEU A C 1
ATOM 905 O O . LEU A 1 112 ? 8.851 1.932 -26.625 1.00 90.19 112 LEU A O 1
ATOM 909 N N . VAL A 1 113 ? 10.179 3.717 -26.301 1.00 87.62 113 VAL A N 1
ATOM 910 C CA . VAL A 1 113 ? 10.974 3.101 -25.240 1.00 87.62 113 VAL A CA 1
ATOM 911 C C . VAL A 1 113 ? 10.132 2.849 -23.988 1.00 87.62 113 VAL A C 1
ATOM 913 O O . VAL A 1 113 ? 10.130 1.728 -23.480 1.00 87.62 113 VAL A O 1
ATOM 916 N N . VAL A 1 114 ? 9.358 3.834 -23.519 1.00 87.94 114 VAL A N 1
ATOM 917 C CA . VAL A 1 114 ? 8.473 3.648 -22.355 1.00 87.94 114 VAL A CA 1
ATOM 918 C C . VAL A 1 114 ? 7.426 2.562 -22.628 1.00 87.94 114 VAL A C 1
ATOM 920 O O . VAL A 1 114 ? 7.252 1.667 -21.800 1.00 87.94 114 VAL A O 1
ATOM 923 N N . ALA A 1 115 ? 6.796 2.559 -23.807 1.00 89.69 115 ALA A N 1
ATOM 924 C CA . ALA A 1 115 ? 5.847 1.518 -24.204 1.00 89.69 115 ALA A CA 1
ATOM 925 C C . ALA A 1 115 ? 6.492 0.121 -24.227 1.00 89.69 115 ALA A C 1
ATOM 927 O O . ALA A 1 115 ? 5.912 -0.834 -23.709 1.00 89.69 115 ALA A O 1
ATOM 928 N N . SER A 1 116 ? 7.720 0.005 -24.747 1.00 89.88 116 SER A N 1
ATOM 929 C CA . SER A 1 116 ? 8.479 -1.248 -24.715 1.00 89.88 116 SER A CA 1
ATOM 930 C C . SER A 1 116 ? 8.773 -1.703 -23.284 1.00 89.88 116 SER A C 1
ATOM 932 O O . SER A 1 116 ? 8.654 -2.892 -22.992 1.00 89.88 116 SER A O 1
ATOM 934 N N . THR A 1 117 ? 9.138 -0.789 -22.376 1.00 86.81 117 THR A N 1
ATOM 935 C CA . THR A 1 117 ? 9.374 -1.153 -20.968 1.00 86.81 117 THR A CA 1
ATOM 936 C C . THR A 1 117 ? 8.094 -1.611 -20.275 1.00 86.81 117 THR A C 1
ATOM 938 O O . THR A 1 117 ? 8.123 -2.613 -19.566 1.00 86.81 117 THR A O 1
ATOM 941 N N . MET A 1 118 ? 6.959 -0.956 -20.538 1.00 87.25 118 MET A N 1
ATOM 942 C CA . MET A 1 118 ? 5.660 -1.367 -19.999 1.00 87.25 118 MET A CA 1
ATOM 943 C C . MET A 1 118 ? 5.264 -2.761 -20.480 1.00 87.25 118 MET A C 1
ATOM 945 O O . MET A 1 118 ? 4.834 -3.582 -19.676 1.00 87.25 118 MET A O 1
ATOM 949 N N . LEU A 1 119 ? 5.477 -3.064 -21.764 1.00 90.88 119 LEU A N 1
ATOM 950 C CA . LEU A 1 119 ? 5.211 -4.391 -22.314 1.00 90.88 119 LEU A CA 1
ATOM 951 C C . LEU A 1 119 ? 6.032 -5.476 -21.600 1.00 90.88 119 LEU A C 1
ATOM 953 O O . LEU A 1 119 ? 5.480 -6.504 -21.211 1.00 90.88 119 LEU A O 1
ATOM 957 N N . VAL A 1 120 ? 7.329 -5.235 -21.378 1.00 88.81 120 VAL A N 1
ATOM 958 C CA . VAL A 1 120 ? 8.202 -6.165 -20.640 1.00 88.81 120 VAL A CA 1
ATOM 959 C C . VAL A 1 120 ? 7.703 -6.364 -19.208 1.00 88.81 120 VAL A C 1
ATOM 961 O O . VAL A 1 120 ? 7.630 -7.500 -18.747 1.00 88.81 120 VAL A O 1
ATOM 964 N N . VAL A 1 121 ? 7.301 -5.291 -18.521 1.00 86.25 121 VAL A N 1
ATOM 965 C CA . VAL A 1 121 ? 6.742 -5.371 -17.161 1.00 86.25 121 VAL A CA 1
ATOM 966 C C . VAL A 1 121 ? 5.440 -6.167 -17.137 1.00 86.25 121 VAL A C 1
ATOM 968 O O . VAL A 1 121 ? 5.279 -7.021 -16.271 1.00 86.25 121 VAL A O 1
ATOM 971 N N . CYS A 1 122 ? 4.538 -5.958 -18.099 1.00 89.38 122 CYS A N 1
ATOM 972 C CA . CYS A 1 122 ? 3.295 -6.722 -18.206 1.00 89.38 122 CYS A CA 1
ATOM 973 C C . CYS A 1 122 ? 3.552 -8.215 -18.451 1.00 89.38 122 CYS A C 1
ATOM 975 O O . CYS A 1 122 ? 2.900 -9.052 -17.830 1.00 89.38 122 CYS A O 1
ATOM 977 N N . ILE A 1 123 ? 4.514 -8.559 -19.315 1.00 91.38 123 ILE A N 1
ATOM 978 C CA . ILE A 1 123 ? 4.889 -9.956 -19.584 1.00 91.38 123 ILE A CA 1
ATOM 979 C C . ILE A 1 123 ? 5.528 -10.595 -18.345 1.00 91.38 123 ILE A C 1
ATOM 981 O O . ILE A 1 123 ? 5.182 -11.722 -18.000 1.00 91.38 123 ILE A O 1
ATOM 985 N N . LEU A 1 124 ? 6.418 -9.882 -17.647 1.00 86.38 124 LEU A N 1
ATOM 986 C CA . LEU A 1 124 ? 7.022 -10.359 -16.399 1.00 86.38 124 LEU A CA 1
ATOM 987 C C . LEU A 1 124 ? 5.972 -10.550 -15.304 1.00 86.38 124 LEU A C 1
ATOM 989 O O . LEU A 1 124 ? 5.978 -11.574 -14.628 1.00 86.38 124 LEU A O 1
ATOM 993 N N . PHE A 1 125 ? 5.048 -9.600 -15.158 1.00 85.00 125 PHE A N 1
ATOM 994 C CA . PHE A 1 125 ? 3.937 -9.703 -14.218 1.00 85.00 125 PHE A CA 1
ATOM 995 C C . PHE A 1 125 ? 3.070 -10.926 -14.523 1.00 85.00 125 PHE A C 1
ATOM 997 O O . PHE A 1 125 ? 2.823 -11.744 -13.640 1.00 85.00 125 PHE A O 1
ATOM 1004 N N . TRP A 1 126 ? 2.675 -11.101 -15.787 1.00 87.56 126 TRP A N 1
ATOM 1005 C CA . TRP A 1 126 ? 1.932 -12.277 -16.230 1.00 87.56 126 TRP A CA 1
ATOM 1006 C C . TRP A 1 126 ? 2.701 -13.573 -15.955 1.00 87.56 126 TRP A C 1
ATOM 1008 O O . TRP A 1 126 ? 2.125 -14.526 -15.445 1.00 87.56 126 TRP A O 1
ATOM 1018 N N . PHE A 1 127 ? 4.006 -13.607 -16.225 1.00 88.19 127 PHE A N 1
ATOM 1019 C CA . PHE A 1 127 ? 4.842 -14.776 -15.971 1.00 88.19 127 PHE A CA 1
ATOM 1020 C C . PHE A 1 127 ? 4.912 -15.125 -14.476 1.00 88.19 127 PHE A C 1
ATOM 1022 O O . PHE A 1 127 ? 4.746 -16.286 -14.104 1.00 88.19 127 PHE A O 1
ATOM 1029 N N . ILE A 1 128 ? 5.100 -14.128 -13.607 1.00 82.69 128 ILE A N 1
ATOM 1030 C CA . ILE A 1 128 ? 5.128 -14.322 -12.150 1.00 82.69 128 ILE A CA 1
ATOM 1031 C C . ILE A 1 128 ? 3.771 -14.831 -11.643 1.00 82.69 128 ILE A C 1
ATOM 1033 O O . ILE A 1 128 ? 3.726 -15.755 -10.835 1.00 82.69 128 ILE A O 1
ATOM 1037 N N . VAL A 1 129 ? 2.666 -14.267 -12.135 1.00 81.56 129 VAL A N 1
ATOM 1038 C CA . VAL A 1 129 ? 1.319 -14.628 -11.669 1.00 81.56 129 VAL A CA 1
ATOM 1039 C C . VAL A 1 129 ? 0.860 -15.979 -12.225 1.00 81.56 129 VAL A C 1
ATOM 1041 O O . VAL A 1 129 ? 0.326 -16.802 -11.487 1.00 81.56 129 VAL A O 1
ATOM 1044 N N . VAL A 1 130 ? 1.053 -16.224 -13.522 1.00 85.19 130 VAL A N 1
ATOM 1045 C CA . VAL A 1 130 ? 0.479 -17.382 -14.224 1.00 85.19 130 VAL A CA 1
ATOM 1046 C C . VAL A 1 130 ? 1.430 -18.573 -14.246 1.00 85.19 130 VAL A C 1
ATOM 1048 O O . VAL A 1 130 ? 0.994 -19.699 -14.022 1.00 85.19 130 VAL A O 1
ATOM 1051 N N . VAL A 1 131 ? 2.721 -18.354 -14.517 1.00 85.88 131 VAL A N 1
ATOM 1052 C CA . VAL A 1 131 ? 3.674 -19.450 -14.770 1.00 85.88 131 VAL A CA 1
ATOM 1053 C C . VAL A 1 131 ? 4.347 -19.927 -13.492 1.00 85.88 131 VAL A C 1
ATOM 1055 O O . VAL A 1 131 ? 4.422 -21.129 -13.256 1.00 85.88 131 VAL A O 1
ATOM 1058 N N . MET A 1 132 ? 4.818 -19.006 -12.647 1.00 80.38 132 MET A N 1
ATOM 1059 C CA . MET A 1 132 ? 5.476 -19.379 -11.386 1.00 80.38 132 MET A CA 1
ATOM 1060 C C . MET A 1 132 ? 4.504 -19.978 -10.361 1.00 80.38 132 MET A C 1
ATOM 1062 O O . MET A 1 132 ? 4.949 -20.480 -9.331 1.00 80.38 132 MET A O 1
ATOM 1066 N N . GLY A 1 133 ? 3.192 -19.943 -10.630 1.00 69.38 133 GLY A N 1
ATOM 1067 C CA . GLY A 1 133 ? 2.181 -20.549 -9.768 1.00 69.38 133 GLY A CA 1
ATOM 1068 C C . GLY A 1 133 ? 2.259 -20.044 -8.329 1.00 69.38 133 GLY A C 1
ATOM 1069 O O . GLY A 1 133 ? 1.917 -20.782 -7.405 1.00 69.38 133 GLY A O 1
ATOM 1070 N N . TRP A 1 134 ? 2.758 -18.818 -8.127 1.00 64.12 134 TRP A N 1
ATOM 1071 C CA . TRP A 1 134 ? 2.821 -18.203 -6.809 1.00 64.12 134 TRP A CA 1
ATOM 1072 C C . TRP A 1 134 ? 1.379 -18.077 -6.293 1.00 64.12 134 TRP A C 1
ATOM 1074 O O . TRP A 1 134 ? 0.494 -17.658 -7.036 1.00 64.12 134 TRP A O 1
ATOM 1084 N N . PRO A 1 135 ? 1.084 -18.612 -5.102 1.00 50.97 135 PRO A N 1
ATOM 1085 C CA . PRO A 1 135 ? 0.058 -19.639 -4.974 1.00 50.97 135 PRO A CA 1
ATOM 1086 C C . PRO A 1 135 ? -1.366 -19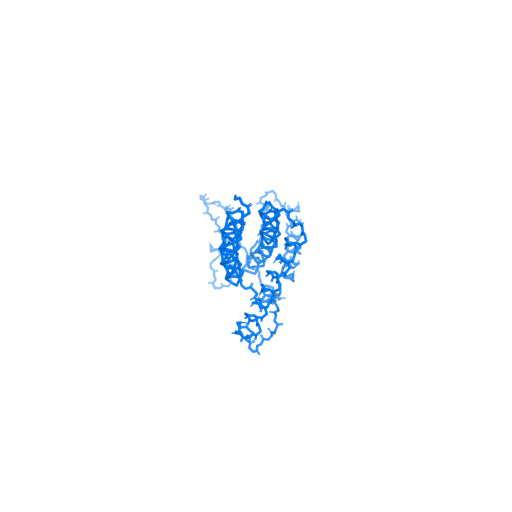.134 -5.233 1.00 50.97 135 PRO A C 1
ATOM 1088 O O . PRO A 1 135 ? -1.901 -18.388 -4.410 1.00 50.97 135 PRO A O 1
ATOM 1091 N N . PRO A 1 136 ? -2.083 -19.703 -6.216 1.00 46.66 136 PRO A N 1
ATOM 1092 C CA . PRO A 1 136 ? -3.450 -20.127 -6.002 1.00 46.66 136 PRO A CA 1
ATOM 1093 C C . PRO A 1 136 ? -3.386 -21.509 -5.337 1.00 46.66 136 PRO A C 1
ATOM 1095 O O . PRO A 1 136 ? -3.272 -22.544 -5.991 1.00 46.66 136 PRO A O 1
ATOM 1098 N N . GLY A 1 137 ? -3.424 -21.553 -4.003 1.00 52.88 137 GLY A N 1
ATOM 1099 C CA . GLY A 1 137 ? -3.741 -22.810 -3.323 1.00 52.88 137 GLY A CA 1
ATOM 1100 C C . GLY A 1 137 ? -5.088 -23.355 -3.843 1.00 52.88 137 GLY A C 1
ATOM 1101 O O . GLY A 1 137 ? -5.952 -22.560 -4.213 1.00 52.88 137 GLY A O 1
ATOM 1102 N N . PRO A 1 138 ? -5.318 -24.681 -3.859 1.00 56.81 138 PRO A N 1
ATOM 1103 C CA . PRO A 1 138 ? -6.475 -25.318 -4.510 1.00 56.81 138 PRO A CA 1
ATOM 1104 C C . PRO A 1 138 ? -7.854 -25.033 -3.872 1.00 56.81 138 PRO A C 1
ATOM 1106 O O . PRO A 1 138 ? -8.818 -25.751 -4.125 1.00 56.81 138 PRO A O 1
ATOM 1109 N N . ARG A 1 139 ? -7.999 -23.980 -3.062 1.00 55.56 139 ARG A N 1
ATOM 1110 C CA . ARG A 1 139 ? -9.297 -23.454 -2.630 1.00 55.56 139 ARG A CA 1
ATOM 1111 C C . ARG A 1 139 ? -9.323 -21.943 -2.823 1.00 55.56 139 ARG A C 1
ATOM 1113 O O . ARG A 1 139 ? -8.721 -21.210 -2.049 1.00 55.56 139 ARG A O 1
ATOM 1120 N N . LEU A 1 140 ? -10.112 -21.546 -3.819 1.00 56.06 140 LEU A N 1
ATOM 1121 C CA . LEU A 1 140 ? -10.594 -20.197 -4.102 1.00 56.06 140 LEU A CA 1
ATOM 1122 C C . LEU A 1 140 ? -9.550 -19.242 -4.709 1.00 56.06 140 LEU A C 1
ATOM 1124 O O . LEU A 1 140 ? -8.719 -18.649 -4.026 1.00 56.06 140 LEU A O 1
ATOM 1128 N N . TRP A 1 141 ? -9.653 -19.085 -6.031 1.00 57.97 141 TRP A N 1
ATOM 1129 C CA . TRP A 1 141 ? -9.048 -18.017 -6.824 1.00 57.97 141 TRP A CA 1
ATOM 1130 C C . TRP A 1 141 ? -9.533 -16.648 -6.324 1.00 57.97 141 TRP A C 1
ATOM 1132 O O . TRP A 1 141 ? -10.467 -16.077 -6.877 1.00 57.97 141 TRP A O 1
ATOM 1142 N N . HIS A 1 142 ? -8.918 -16.124 -5.264 1.00 57.28 142 HIS A N 1
ATOM 1143 C CA . HIS A 1 142 ? -9.074 -14.724 -4.889 1.00 57.28 142 HIS A CA 1
ATOM 1144 C C . HIS A 1 142 ? -7.907 -13.919 -5.475 1.00 57.28 142 HIS A C 1
ATOM 1146 O O . HIS A 1 142 ? -6.770 -14.115 -5.037 1.00 57.28 142 HIS A O 1
ATOM 1152 N N . PRO A 1 143 ? -8.159 -13.005 -6.433 1.00 55.59 143 PRO A N 1
ATOM 1153 C CA . PRO A 1 143 ? -7.132 -12.167 -7.063 1.00 55.59 143 PRO A CA 1
ATOM 1154 C C . PRO A 1 143 ? -6.438 -11.184 -6.096 1.00 55.59 143 PRO A C 1
ATOM 1156 O O . PRO A 1 143 ? -5.519 -10.477 -6.493 1.00 55.59 143 PRO A O 1
ATOM 1159 N N . GLU A 1 144 ? -6.831 -11.151 -4.820 1.00 56.69 144 GLU A N 1
ATOM 1160 C CA . GLU A 1 144 ? -6.343 -10.201 -3.816 1.00 56.69 144 GLU A CA 1
ATOM 1161 C C . GLU A 1 144 ? -5.021 -10.588 -3.123 1.00 56.69 144 GLU A C 1
ATOM 1163 O O . GLU A 1 144 ? -4.532 -9.834 -2.286 1.00 56.69 144 GLU A O 1
ATOM 1168 N N . ARG A 1 145 ? -4.407 -11.739 -3.434 1.00 62.72 145 ARG A N 1
ATOM 1169 C CA . ARG A 1 145 ? -3.143 -12.170 -2.794 1.00 62.72 145 ARG A CA 1
ATOM 1170 C C . ARG A 1 145 ? -1.884 -11.719 -3.533 1.00 62.72 145 ARG A C 1
ATOM 1172 O O . ARG A 1 145 ? -0.906 -12.456 -3.579 1.00 62.72 145 ARG A O 1
ATOM 1179 N N . ILE A 1 146 ? -1.879 -10.513 -4.091 1.00 67.00 146 ILE A N 1
ATOM 1180 C CA . ILE A 1 146 ? -0.605 -9.886 -4.454 1.00 67.00 146 ILE A CA 1
ATOM 1181 C C . ILE A 1 146 ? 0.009 -9.418 -3.136 1.00 67.00 146 ILE A C 1
ATOM 1183 O O . ILE A 1 146 ? -0.411 -8.413 -2.564 1.00 67.00 146 ILE A O 1
ATOM 1187 N N . GLY A 1 147 ? 0.936 -10.199 -2.591 1.00 72.12 147 GLY A N 1
ATOM 1188 C CA . GLY A 1 147 ? 1.638 -9.814 -1.379 1.00 72.12 147 GLY A CA 1
ATOM 1189 C C . GLY A 1 147 ? 2.519 -8.581 -1.602 1.00 72.12 147 GLY A C 1
ATOM 1190 O O . GLY A 1 147 ? 2.832 -8.153 -2.715 1.00 72.12 147 GLY A O 1
ATOM 1191 N N . ALA A 1 148 ? 2.947 -7.982 -0.493 1.00 74.81 148 ALA A N 1
ATOM 1192 C CA . ALA A 1 148 ? 3.875 -6.857 -0.536 1.00 74.81 148 ALA A CA 1
ATOM 1193 C C . ALA A 1 148 ? 5.221 -7.241 -1.185 1.00 74.81 148 ALA A C 1
ATOM 1195 O O . ALA A 1 148 ? 5.898 -6.389 -1.756 1.00 74.81 148 ALA A O 1
ATOM 1196 N N . ILE A 1 149 ? 5.613 -8.518 -1.114 1.00 80.44 149 ILE A N 1
ATOM 1197 C CA . ILE A 1 149 ? 6.900 -8.990 -1.631 1.00 80.44 149 ILE A CA 1
ATOM 1198 C C . ILE A 1 149 ? 6.929 -9.026 -3.164 1.00 80.44 149 ILE A C 1
ATOM 1200 O O . ILE A 1 149 ? 7.944 -8.675 -3.761 1.00 80.44 149 ILE A O 1
ATOM 1204 N N . GLU A 1 150 ? 5.806 -9.357 -3.799 1.00 80.44 150 GLU A N 1
ATOM 1205 C CA . GLU A 1 150 ? 5.585 -9.338 -5.245 1.00 80.44 150 GLU A CA 1
ATOM 1206 C C . GLU A 1 150 ? 5.799 -7.926 -5.792 1.00 80.44 150 GLU A C 1
ATOM 1208 O O . GLU A 1 150 ? 6.531 -7.720 -6.761 1.00 80.44 150 GLU A O 1
ATOM 1213 N N . VAL A 1 151 ? 5.186 -6.939 -5.131 1.00 78.31 151 VAL A N 1
ATOM 1214 C CA . VAL A 1 151 ? 5.287 -5.527 -5.509 1.00 78.31 151 VAL A CA 1
ATOM 1215 C C . VAL A 1 151 ? 6.731 -5.044 -5.403 1.00 78.31 151 VAL A C 1
ATOM 1217 O O . VAL A 1 151 ? 7.244 -4.420 -6.332 1.00 78.31 151 VAL A O 1
ATOM 1220 N N . ILE A 1 152 ? 7.416 -5.371 -4.304 1.00 83.50 152 ILE A N 1
ATOM 1221 C CA . ILE A 1 152 ? 8.826 -5.005 -4.114 1.00 83.50 152 ILE A CA 1
ATOM 1222 C C . ILE A 1 152 ? 9.697 -5.658 -5.193 1.00 83.50 152 ILE A C 1
ATOM 1224 O O . ILE A 1 152 ? 10.540 -4.985 -5.788 1.00 83.50 152 ILE A O 1
ATOM 1228 N N . ALA A 1 153 ? 9.475 -6.940 -5.493 1.00 84.94 153 ALA A N 1
ATOM 1229 C CA . ALA A 1 153 ? 10.210 -7.644 -6.538 1.00 84.94 153 ALA A CA 1
ATOM 1230 C C . ALA A 1 153 ? 10.015 -6.982 -7.912 1.00 84.94 153 ALA A C 1
ATOM 1232 O O . ALA A 1 153 ? 10.995 -6.749 -8.618 1.00 84.94 153 ALA A O 1
ATOM 1233 N N . LEU A 1 154 ? 8.781 -6.608 -8.271 1.00 80.94 154 LEU A N 1
ATOM 1234 C CA . LEU A 1 154 ? 8.486 -5.902 -9.523 1.00 80.94 154 LEU A CA 1
ATOM 1235 C C . LEU A 1 154 ? 9.208 -4.556 -9.608 1.00 80.94 154 LEU A C 1
ATOM 1237 O O . LEU A 1 154 ? 9.820 -4.265 -10.634 1.00 80.94 154 LEU A O 1
ATOM 1241 N N . ILE A 1 155 ? 9.195 -3.760 -8.534 1.00 84.06 155 ILE A N 1
ATOM 1242 C CA . ILE A 1 155 ? 9.906 -2.473 -8.485 1.00 84.06 155 ILE A CA 1
ATOM 1243 C C . ILE A 1 155 ? 11.410 -2.679 -8.717 1.00 84.06 155 ILE A C 1
ATOM 1245 O O . ILE A 1 155 ? 12.023 -1.954 -9.504 1.00 84.06 155 ILE A O 1
ATOM 1249 N N . VAL A 1 156 ? 12.004 -3.694 -8.082 1.00 87.25 156 VAL A N 1
ATOM 1250 C CA . VAL A 1 156 ? 13.425 -4.027 -8.258 1.00 87.25 156 VAL A CA 1
ATOM 1251 C C . VAL A 1 156 ? 13.713 -4.465 -9.697 1.00 87.25 156 VAL A C 1
ATOM 1253 O O . VAL A 1 156 ? 14.654 -3.956 -10.307 1.00 87.25 156 VAL A O 1
ATOM 1256 N N . PHE A 1 157 ? 12.893 -5.346 -10.279 1.00 84.69 157 PHE A N 1
ATOM 1257 C CA . PHE A 1 157 ? 13.058 -5.785 -11.669 1.00 84.69 157 PHE A CA 1
ATOM 1258 C C . PHE A 1 157 ? 12.949 -4.631 -12.667 1.00 84.69 157 PHE A C 1
ATOM 1260 O O . PHE A 1 157 ? 13.758 -4.550 -13.593 1.00 84.69 157 PHE A O 1
ATOM 1267 N N . ILE A 1 158 ? 12.004 -3.712 -12.456 1.00 83.50 158 ILE A N 1
ATOM 1268 C CA . ILE A 1 158 ? 11.872 -2.491 -13.260 1.00 83.50 158 ILE A CA 1
ATOM 1269 C C . ILE A 1 158 ? 13.155 -1.665 -13.166 1.00 83.50 158 ILE A C 1
ATOM 1271 O O . ILE A 1 158 ? 13.720 -1.299 -14.197 1.00 83.50 158 ILE A O 1
ATOM 1275 N N . GLY A 1 159 ? 13.657 -1.428 -11.950 1.00 85.69 159 GLY A N 1
ATOM 1276 C CA . GLY A 1 159 ? 14.903 -0.691 -11.733 1.00 85.69 159 GLY A CA 1
ATOM 1277 C C . GLY A 1 159 ? 16.099 -1.317 -12.458 1.00 85.69 159 GLY A C 1
ATOM 1278 O O . GLY A 1 159 ? 16.864 -0.614 -13.120 1.00 85.69 159 GLY A O 1
ATOM 1279 N N . TYR A 1 160 ? 16.234 -2.644 -12.415 1.00 86.62 160 TYR A N 1
ATOM 1280 C CA . TYR A 1 160 ? 17.291 -3.352 -13.142 1.00 86.62 160 TYR A CA 1
ATOM 1281 C C . TYR A 1 160 ? 17.144 -3.246 -14.663 1.00 86.62 160 TYR A C 1
ATOM 1283 O O . TYR A 1 160 ? 18.129 -2.952 -15.346 1.00 86.62 160 TYR A O 1
ATOM 1291 N N . ALA A 1 161 ? 15.935 -3.445 -15.197 1.00 84.69 161 ALA A N 1
ATOM 1292 C CA . ALA A 1 161 ? 15.670 -3.314 -16.630 1.00 84.69 161 ALA A CA 1
ATOM 1293 C C . ALA A 1 161 ? 16.039 -1.911 -17.137 1.00 84.69 161 ALA A C 1
ATOM 1295 O O . ALA A 1 161 ? 16.659 -1.759 -18.190 1.00 84.69 161 ALA A O 1
ATOM 1296 N N . TRP A 1 162 ? 15.734 -0.894 -16.335 1.00 83.69 162 TRP A N 1
ATOM 1297 C CA . TRP A 1 162 ? 16.067 0.501 -16.594 1.00 83.69 162 TRP A CA 1
ATOM 1298 C C . TRP A 1 162 ? 17.570 0.768 -16.641 1.00 83.69 162 TRP A C 1
ATOM 1300 O O . TRP A 1 162 ? 18.062 1.389 -17.584 1.00 83.69 162 TRP A O 1
ATOM 1310 N N . ILE A 1 163 ? 18.320 0.268 -15.659 1.00 86.94 163 ILE A N 1
ATOM 1311 C CA . ILE A 1 163 ? 19.780 0.426 -15.618 1.00 86.94 163 ILE A CA 1
ATOM 1312 C C . ILE A 1 163 ? 20.432 -0.220 -16.847 1.00 86.94 163 ILE A C 1
ATOM 1314 O O . ILE A 1 163 ? 21.350 0.354 -17.438 1.00 86.94 163 ILE A O 1
ATOM 1318 N N . LEU A 1 164 ? 19.962 -1.404 -17.248 1.00 85.31 164 LEU A N 1
ATOM 1319 C CA . LEU A 1 164 ? 20.470 -2.096 -18.434 1.00 85.31 164 LEU A CA 1
ATOM 1320 C C . LEU A 1 164 ? 20.163 -1.322 -19.718 1.00 85.31 164 LEU A C 1
ATOM 1322 O O . LEU A 1 164 ? 21.048 -1.152 -20.557 1.00 85.31 164 LEU A O 1
ATOM 1326 N N . LEU A 1 165 ? 18.942 -0.803 -19.844 1.00 82.31 165 LEU A N 1
ATOM 1327 C CA . LEU A 1 165 ? 18.523 0.009 -20.980 1.00 82.31 165 LEU A CA 1
ATOM 1328 C C . LEU A 1 165 ? 19.363 1.288 -21.107 1.00 82.31 165 LEU A C 1
ATOM 1330 O O . LEU A 1 165 ? 19.828 1.618 -22.196 1.00 82.31 165 LEU A O 1
ATOM 1334 N N . LEU A 1 166 ? 19.608 1.986 -19.996 1.00 83.25 166 LEU A N 1
ATOM 1335 C CA . LEU A 1 166 ? 20.401 3.213 -19.993 1.00 83.25 166 LEU A CA 1
ATOM 1336 C C . LEU A 1 166 ? 21.858 2.949 -20.391 1.00 83.25 166 LEU A C 1
ATOM 1338 O O . LEU A 1 166 ? 22.428 3.700 -21.183 1.00 83.25 166 LEU A O 1
ATOM 1342 N N . LYS A 1 167 ? 22.446 1.848 -19.910 1.00 88.31 167 LYS A N 1
ATOM 1343 C CA . LYS A 1 167 ? 23.781 1.411 -20.344 1.00 88.31 167 LYS A CA 1
ATOM 1344 C C . LYS A 1 167 ? 23.822 1.111 -21.841 1.00 88.31 167 LYS A C 1
ATOM 1346 O O . LYS A 1 167 ? 24.759 1.535 -22.512 1.00 88.31 167 LYS A O 1
ATOM 1351 N N . LEU A 1 168 ? 22.805 0.426 -22.365 1.00 85.62 168 LEU A N 1
ATOM 1352 C CA . LEU A 1 168 ? 22.712 0.109 -23.789 1.00 85.62 168 LEU A CA 1
ATOM 1353 C C . LEU A 1 168 ? 22.622 1.381 -24.646 1.00 85.62 168 LEU A C 1
ATOM 1355 O O . LEU A 1 168 ? 23.327 1.495 -25.646 1.00 85.62 168 LEU A O 1
ATOM 1359 N N . ILE A 1 169 ? 21.803 2.353 -24.234 1.00 84.25 169 ILE A N 1
ATOM 1360 C CA . ILE A 1 169 ? 21.665 3.640 -24.930 1.00 84.25 169 ILE A CA 1
ATOM 1361 C C . ILE A 1 169 ? 22.974 4.431 -24.876 1.00 84.25 169 ILE A C 1
ATOM 1363 O O . ILE A 1 169 ? 23.414 4.943 -25.902 1.00 84.25 169 ILE A O 1
ATOM 1367 N N . SER A 1 170 ? 23.622 4.504 -23.710 1.00 86.44 170 SER A N 1
ATOM 1368 C CA . SER A 1 170 ? 24.917 5.179 -23.562 1.00 86.44 170 SER A CA 1
ATOM 1369 C C . SER A 1 170 ? 25.967 4.582 -24.499 1.00 86.44 170 SER A C 1
ATOM 1371 O O . SER A 1 170 ? 26.665 5.321 -25.188 1.00 86.44 170 SER A O 1
ATOM 1373 N N . PHE A 1 171 ? 26.037 3.251 -24.571 1.00 91.00 171 PHE A N 1
ATOM 1374 C CA . PHE A 1 171 ? 26.945 2.552 -25.474 1.00 91.00 171 PHE A CA 1
ATOM 1375 C C . PHE A 1 171 ? 26.615 2.834 -26.947 1.00 91.00 171 PHE A C 1
ATOM 1377 O O . PHE A 1 171 ? 27.505 3.148 -27.734 1.00 91.00 171 PHE A O 1
ATOM 1384 N N . ALA A 1 172 ? 25.335 2.791 -27.328 1.00 86.88 172 ALA A N 1
ATOM 1385 C CA . ALA A 1 172 ? 24.908 3.096 -28.692 1.00 86.88 172 ALA A CA 1
ATOM 1386 C C . ALA A 1 172 ? 25.248 4.540 -29.102 1.00 86.88 172 ALA A C 1
ATOM 1388 O O . ALA A 1 172 ? 25.688 4.772 -30.228 1.00 86.88 172 ALA A O 1
ATOM 1389 N N . LEU A 1 173 ? 25.089 5.504 -28.189 1.00 84.75 173 LEU A N 1
ATOM 1390 C CA . LEU A 1 173 ? 25.465 6.899 -28.419 1.00 84.75 173 LEU A CA 1
ATOM 1391 C C . LEU A 1 173 ? 26.978 7.061 -28.587 1.00 84.75 173 LEU A C 1
ATOM 1393 O O . LEU A 1 173 ? 27.406 7.783 -29.484 1.00 84.75 173 LEU A O 1
ATOM 1397 N N . GLU A 1 174 ? 27.784 6.377 -27.775 1.00 91.75 174 GLU A N 1
ATOM 1398 C CA . GLU A 1 174 ? 29.246 6.395 -27.888 1.00 91.75 174 GLU A CA 1
ATOM 1399 C C . GLU A 1 174 ? 29.724 5.831 -29.239 1.00 91.75 174 GLU A C 1
ATOM 1401 O O . GLU A 1 174 ? 30.563 6.435 -29.914 1.00 91.75 174 GLU A O 1
ATOM 1406 N N . GLN A 1 175 ? 29.116 4.736 -29.708 1.00 92.81 175 GLN A N 1
ATOM 1407 C CA . GLN A 1 175 ? 29.377 4.188 -31.046 1.00 92.81 175 GLN A CA 1
ATOM 1408 C C . GLN A 1 175 ? 28.966 5.167 -32.160 1.00 92.81 175 GLN A C 1
ATOM 1410 O O . GLN A 1 175 ? 29.675 5.345 -33.148 1.00 92.81 175 GLN A O 1
ATOM 1415 N N . LEU A 1 176 ? 27.846 5.872 -31.998 1.00 89.62 176 LEU A N 1
ATOM 1416 C CA . LEU A 1 176 ? 27.399 6.875 -32.969 1.00 89.62 176 LEU A CA 1
ATOM 1417 C C . LEU A 1 176 ? 28.337 8.087 -33.034 1.00 89.62 176 LEU A C 1
ATOM 1419 O O . LEU A 1 176 ? 28.603 8.605 -34.120 1.00 89.62 176 LEU A O 1
ATOM 1423 N N . TRP A 1 177 ? 28.848 8.535 -31.887 1.00 90.81 177 TRP A N 1
ATOM 1424 C CA . TRP A 1 177 ? 29.816 9.628 -31.812 1.00 90.81 177 TRP A CA 1
ATOM 1425 C C . TRP A 1 177 ? 31.161 9.252 -32.431 1.00 90.81 177 TRP A C 1
ATOM 1427 O O . TRP A 1 177 ? 31.702 10.035 -33.212 1.00 90.81 177 TRP A O 1
ATOM 1437 N N . THR A 1 178 ? 31.672 8.054 -32.145 1.00 93.88 178 THR A N 1
ATOM 1438 C CA . THR A 1 178 ? 32.925 7.561 -32.742 1.00 93.88 178 THR A CA 1
ATOM 1439 C C . THR A 1 178 ? 32.808 7.423 -34.261 1.00 93.88 178 THR A C 1
ATOM 1441 O O . THR A 1 178 ? 33.665 7.933 -34.982 1.00 93.88 178 THR A O 1
ATOM 1444 N N . LEU A 1 179 ? 31.707 6.858 -34.770 1.00 93.31 179 LEU A N 1
ATOM 1445 C CA . LEU A 1 179 ? 31.450 6.769 -36.214 1.00 93.31 179 LEU A CA 1
ATOM 1446 C C . LEU A 1 179 ? 31.352 8.148 -36.884 1.00 93.31 179 LEU A C 1
ATOM 1448 O O . LEU A 1 179 ? 31.915 8.351 -37.960 1.00 93.31 179 LEU A O 1
ATOM 1452 N N . ARG A 1 180 ? 30.681 9.118 -36.248 1.00 91.38 180 ARG A N 1
ATOM 1453 C CA . ARG A 1 180 ? 30.611 10.499 -36.758 1.00 91.38 180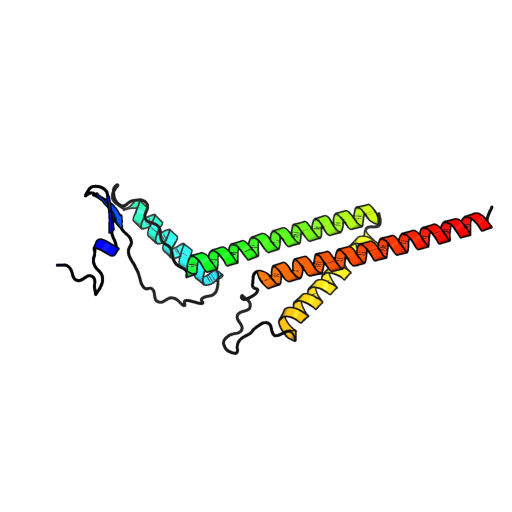 ARG A CA 1
ATOM 1454 C C . ARG A 1 180 ? 31.978 11.181 -36.778 1.00 91.38 180 ARG A C 1
ATOM 1456 O O . ARG A 1 180 ? 32.273 11.886 -37.739 1.00 91.38 180 ARG A O 1
ATOM 1463 N N . GLY A 1 181 ? 32.808 10.960 -35.758 1.00 92.44 181 GLY A N 1
ATOM 1464 C CA . GLY A 1 181 ? 34.175 11.484 -35.709 1.00 92.44 181 GLY A CA 1
ATOM 1465 C C . GLY A 1 181 ? 35.040 10.961 -36.858 1.00 92.44 181 GLY A C 1
ATOM 1466 O O . GLY A 1 181 ? 35.697 11.748 -37.535 1.00 92.44 181 GLY A O 1
ATOM 1467 N N . VAL A 1 182 ? 34.973 9.655 -37.137 1.00 92.81 182 VAL A N 1
ATOM 1468 C CA . VAL A 1 182 ? 35.703 9.027 -38.254 1.00 92.81 182 VAL A CA 1
ATOM 1469 C C . VAL A 1 182 ? 35.194 9.524 -39.611 1.00 92.81 182 VAL A C 1
ATOM 1471 O O . VAL A 1 182 ? 35.995 9.840 -40.487 1.00 92.81 182 VAL A O 1
ATOM 1474 N N . ALA A 1 183 ? 33.876 9.649 -39.789 1.00 91.75 183 ALA A N 1
ATOM 1475 C CA . ALA A 1 183 ? 33.300 10.154 -41.035 1.00 91.75 183 ALA A CA 1
ATOM 1476 C C . ALA A 1 183 ? 33.711 11.609 -41.327 1.00 91.75 183 ALA A C 1
ATOM 1478 O O . ALA A 1 183 ? 34.017 11.939 -42.469 1.00 91.75 183 ALA A O 1
ATOM 1479 N N . LEU A 1 184 ? 33.762 12.469 -40.302 1.00 91.12 184 LEU A N 1
ATOM 1480 C CA . LEU A 1 184 ? 34.218 13.855 -40.447 1.00 91.12 184 LEU A CA 1
ATOM 1481 C C . LEU A 1 184 ? 35.715 13.944 -40.776 1.00 91.12 184 LEU A C 1
ATOM 1483 O O . LEU A 1 184 ? 36.099 14.783 -41.584 1.00 91.12 184 LEU A O 1
ATOM 1487 N N . ALA A 1 185 ? 36.542 13.060 -40.209 1.00 91.81 185 ALA A N 1
ATOM 1488 C CA . ALA A 1 185 ? 37.976 13.010 -40.495 1.00 91.81 185 ALA A CA 1
ATOM 1489 C C . ALA A 1 185 ? 38.306 12.599 -41.943 1.00 91.81 185 ALA A C 1
ATOM 1491 O O . ALA A 1 185 ? 39.378 12.929 -42.425 1.00 91.81 185 ALA A O 1
ATOM 1492 N N . HIS A 1 186 ? 37.405 11.896 -42.638 1.00 91.12 186 HIS A N 1
ATOM 1493 C CA . HIS A 1 186 ? 37.572 11.547 -44.055 1.00 91.12 186 HIS A CA 1
ATOM 1494 C C . HIS A 1 186 ? 37.147 12.656 -45.030 1.00 91.12 186 HIS A C 1
ATOM 1496 O O . HIS A 1 186 ? 37.472 12.576 -46.213 1.00 91.12 186 HIS A O 1
ATOM 1502 N N . ILE A 1 187 ? 36.372 13.640 -44.565 1.00 92.56 187 ILE A N 1
ATOM 1503 C CA . ILE A 1 187 ? 35.851 14.736 -45.398 1.00 92.56 187 ILE A CA 1
ATOM 1504 C C . ILE A 1 187 ? 36.782 15.962 -45.361 1.00 92.56 187 ILE A C 1
ATOM 1506 O O . ILE A 1 187 ? 36.744 16.774 -46.285 1.00 92.56 187 ILE A O 1
ATOM 1510 N N . LEU A 1 188 ? 37.598 16.095 -44.310 1.00 87.88 188 LEU A N 1
ATOM 1511 C CA . LEU A 1 188 ? 38.614 17.141 -44.141 1.00 87.88 188 LEU A CA 1
ATOM 1512 C C . LEU A 1 188 ? 39.957 16.718 -44.744 1.00 87.88 188 LEU A C 1
ATOM 1514 O O . LEU A 1 188 ? 40.606 17.599 -45.349 1.00 87.88 188 LEU A O 1
#

Sequence (188 aa):
SWLTGMHSTKDYMWIRDGKVKASYMLMSVDFERYADTTSAIEYKKLWDKYLEEFNLDASIYTKGAWHTSSLWVRAEAQSALISSTILTIVIVVGLALLGMLVFTRDWKLSMLVVASTMLVVCILFWFIVVVMGWPPGPRLWHPERIGAIEVIALIVFIGYAWILLLKLISFALEQLWTLRGVALAHIL

pLDDT: mean 86.9, std 12.03, range [36.47, 98.38]

Radius of gyration: 28.72 Å; chains: 1; bounding box: 64×42×88 Å

Foldseek 3Di:
DDCPDPDDLVVQFDDDPNRTPDGDDDDDDPDDLPDDLVVLVVVVVVVVVVLVVVLVPDDPVPHDDDDDDPSNVVSVVLVVLVVVLVVVVVVVLVVQLVVLCVVVVDNVVSVVVSVVLVVVLVVVLCCVVPVVCPDPDPPDDDVSPPDSVVSVVSVVVSVVVSVVVVVVVVVVVVVVVVVVVVVVVVVD

Organism: NCBI:txid1628268

Secondary structure (DSSP, 8-state):
----TTS-GGGGEEEETTEEEEE---------TT--HHHHHHHHHHHHHHHHHHHHHS-TTT-------HHHHHHHHHHHHHHHHHHHHHHHHHHHHHHHHHHH--HHHHHHHHHHHHHHHHHHHHIIIIIS-----SS---TT---HHHHHHHHHHHHHHHHHHHHHHHHHHHHHHHHHHHHHHTT-